Protein 1OGL (pdb70)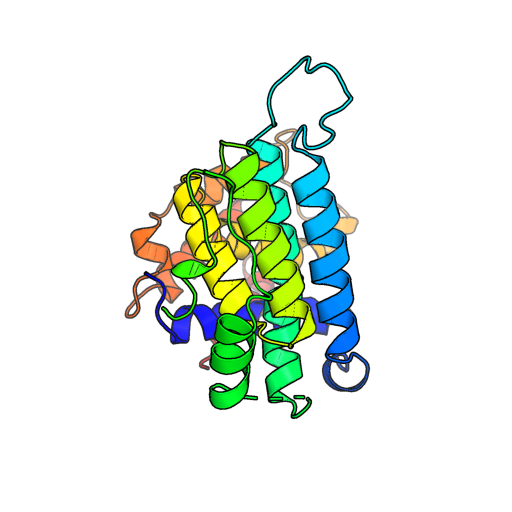

Nearest PDB structures (foldseek):
  1ogl-assembly1_A-2  TM=1.004E+00  e=5.006E-35  Trypanosoma cruzi
  1ogk-assembly1_B  TM=8.363E-01  e=9.883E-28  Trypanosoma cruzi
  1ogk-assembly2_D  TM=8.294E-01  e=5.230E-26  Trypanosoma cruzi
  4dk2-assembly1_A-2  TM=8.546E-01  e=1.186E-18  Trypanosoma brucei
  4dkb-assembly1_A-2  TM=7.927E-01  e=7.173E-18  Trypanosoma brucei

B-factor: mean 31.42, std 10.96, range [9.68, 72.11]

InterPro domains:
  IPR014871 dUTPase/dCTP pyrophosphatase [PF08761] (15-209)

Solvent-accessible surface area: 13461 Å² total; per-residue (Å²): 237,20,22,72,123,0,18,40,5,0,6,37,0,5,26,12,25,25,56,107,147,44,97,86,7,99,130,98,90,98,8,90,49,25,10,109,21,0,44,116,47,0,49,110,0,22,75,38,6,46,94,66,212,142,125,150,86,204,56,168,20,78,37,102,61,0,72,61,23,0,3,45,0,0,32,56,0,0,1,0,16,23,4,74,155,50,176,81,140,83,113,47,5,122,41,38,48,133,108,48,124,23,32,164,30,117,159,141,69,2,101,98,4,7,32,70,59,0,88,90,49,43,6,0,36,3,0,1,125,1,1,39,64,0,0,63,51,64,28,2,49,1,0,0,84,0,0,16,44,0,2,124,47,9,141,34,23,4,4,0,30,3,0,0,50,6,0,5,35,23,0,94,53,56,163,5,75,192,111,45,99,33,99,55,110,108,169,71,38,98,35,47,92,5,6,113,95,8,8,121,50,16,47,83,126,60,0,35,67,87,66,79,14,48,158,8,0,47,107,0,1,44,26,0,0,79,13,4,26,4,65,124,159,80,19,122,155,7,15,70,81,4,95,42,102,100

Foldseek 3Di:
DFDPQLLVLLLLLLLVVVCLVPVCCLVVPALVNLLVQLLVLLVVLLVLAPPPPPDDDDDGRDVVVNLVSLLVNLSSLSVLVVSVVVPPAVVVLVVCVVVPPQDAAPPVSLPVQQFDDCSDNSRVVSNSVSLSVCSVVSVSVSNNVNSVVNCVSVVHLSLLLSLLVSLLVLVVSDPCVVVVVFAFPDPPDDDVVQLVVLSVVDDSCCCRPPPHNLVVSVSSNVSSCVRRRPDDVSCVVVNVSSVDGD

Structure (mmCIF, N/CA/C/O backbone):
data_1OGL
#
_entry.id   1OGL
#
_cell.length_a   136.434
_cell.length_b   136.434
_cell.length_c   68.705
_cell.angle_alpha   90.00
_cell.angle_beta   90.00
_cell.angle_gamma   120.00
#
_symmetry.space_group_name_H-M   'P 63 2 2'
#
loop_
_entity.id
_entity.type
_entity.pdbx_description
1 polymer 'DEOXYURIDINE TRIPHOSPHATASE'
2 water water
#
loop_
_atom_site.group_PDB
_atom_site.id
_atom_site.type_symbol
_atom_site.label_atom_id
_atom_site.label_alt_id
_atom_site.label_comp_id
_atom_site.label_asym_id
_atom_site.label_entity_id
_atom_site.label_seq_id
_atom_site.pdbx_PDB_ins_code
_atom_site.Cartn_x
_atom_site.Cartn_y
_atom_site.Cartn_z
_atom_site.occupancy
_atom_site.B_iso_or_equiv
_atom_site.auth_seq_id
_atom_site.auth_comp_id
_atom_site.auth_asym_id
_atom_site.auth_atom_id
_atom_site.pdbx_PDB_model_num
ATOM 1 N N . ARG A 1 9 ? 40.001 16.761 -10.587 1.00 44.90 9 ARG A N 1
ATOM 2 C CA . ARG A 1 9 ? 40.717 16.831 -9.279 1.00 44.88 9 ARG A CA 1
ATOM 3 C C . ARG A 1 9 ? 41.487 15.505 -9.064 1.00 43.31 9 ARG A C 1
ATOM 4 O O . ARG A 1 9 ? 41.757 14.794 -10.054 1.00 43.64 9 ARG A O 1
ATOM 12 N N . VAL A 1 10 ? 41.830 15.189 -7.803 1.00 40.97 10 VAL A N 1
ATOM 13 C CA . VAL A 1 10 ? 42.784 14.138 -7.451 1.00 38.53 10 VAL A CA 1
ATOM 14 C C . VAL A 1 10 ? 42.130 12.757 -7.261 1.00 36.74 10 VAL A C 1
ATOM 15 O O . VAL A 1 10 ? 41.263 12.561 -6.382 1.00 35.91 10 VAL A O 1
ATOM 19 N N . PRO A 1 11 ? 42.543 11.800 -8.102 1.00 33.94 11 PRO A N 1
ATOM 20 C CA . PRO A 1 11 ? 42.065 10.423 -8.003 1.00 32.07 11 PRO A CA 1
ATOM 21 C C . PRO A 1 11 ? 42.555 9.709 -6.748 1.00 30.91 11 PRO A C 1
ATOM 22 O O . PRO A 1 11 ? 43.648 9.982 -6.227 1.00 29.39 11 PRO A O 1
ATOM 26 N N . ALA A 1 12 ? 41.742 8.759 -6.295 1.00 29.41 12 ALA A N 1
ATOM 27 C CA . ALA A 1 12 ? 41.993 8.039 -5.055 1.00 28.74 12 ALA A CA 1
ATOM 28 C C . ALA A 1 12 ? 43.391 7.421 -5.000 1.00 27.86 12 ALA A C 1
ATOM 29 O O . ALA A 1 12 ? 44.029 7.402 -3.972 1.00 27.04 12 ALA A O 1
ATOM 31 N N . ARG A 1 13 ? 43.869 6.895 -6.107 1.00 27.90 13 ARG A N 1
ATOM 32 C CA . ARG A 1 13 ? 45.139 6.214 -6.063 1.00 28.24 13 ARG A CA 1
ATOM 33 C C . ARG A 1 13 ? 46.309 7.195 -6.025 1.00 27.90 13 ARG A C 1
ATOM 34 O O . ARG A 1 13 ? 47.375 6.828 -5.594 1.00 27.37 13 ARG A O 1
ATOM 42 N N . VAL A 1 14 ? 46.114 8.445 -6.460 1.00 27.43 14 VAL A N 1
ATOM 43 C CA . VAL A 1 14 ? 47.155 9.466 -6.294 1.00 26.33 14 VAL A CA 1
ATOM 44 C C . VAL A 1 14 ? 47.288 9.774 -4.806 1.00 25.33 14 VAL A C 1
ATOM 45 O O . VAL A 1 14 ? 48.385 9.823 -4.258 1.00 23.80 14 VAL A O 1
ATOM 49 N N . LEU A 1 15 ? 46.140 9.879 -4.159 1.00 24.92 15 LEU A N 1
ATOM 50 C CA . LEU A 1 15 ? 46.054 10.109 -2.735 1.00 25.07 15 LEU A CA 1
ATOM 51 C C . LEU A 1 15 ? 46.766 8.972 -1.989 1.00 24.62 15 LEU A C 1
ATOM 52 O O . LEU A 1 15 ? 47.626 9.222 -1.167 1.00 24.88 15 LEU A O 1
ATOM 57 N N . ASN A 1 16 ? 46.421 7.731 -2.303 1.00 24.80 16 ASN A N 1
ATOM 58 C CA . ASN A 1 16 ? 47.064 6.557 -1.703 1.00 24.27 16 ASN A CA 1
ATOM 59 C C . ASN A 1 16 ? 48.575 6.543 -1.891 1.00 23.16 16 ASN A C 1
ATOM 60 O O . ASN A 1 16 ? 49.302 6.382 -0.911 1.00 22.40 16 ASN A O 1
ATOM 65 N N . SER A 1 17 ? 49.060 6.842 -3.094 1.00 22.68 17 SER A N 1
ATOM 66 C CA . SER A 1 17 ? 50.519 6.949 -3.333 1.00 22.86 17 SER A CA 1
ATOM 67 C C . SER A 1 17 ? 51.199 8.038 -2.490 1.00 24.02 17 SER A C 1
ATOM 68 O O . SER A 1 17 ? 52.262 7.836 -1.870 1.00 24.56 17 SER A O 1
ATOM 71 N N . LEU A 1 18 ? 50.590 9.221 -2.467 1.00 24.47 18 LEU A N 1
ATOM 72 C CA . LEU A 1 18 ? 50.998 10.264 -1.536 1.00 24.53 18 LEU A CA 1
ATOM 73 C C . LEU A 1 18 ? 51.077 9.756 -0.102 1.00 23.60 18 LEU A C 1
ATOM 74 O O . LEU A 1 18 ? 52.058 9.961 0.559 1.00 24.28 18 LEU A O 1
ATOM 79 N N . ALA A 1 19 ? 50.057 9.098 0.400 1.00 22.73 19 ALA A N 1
ATOM 80 C CA . ALA A 1 19 ? 50.165 8.573 1.767 1.00 22.89 19 ALA A CA 1
ATOM 81 C C . ALA A 1 19 ? 51.305 7.559 1.919 1.00 23.26 19 ALA A C 1
ATOM 82 O O . ALA A 1 19 ? 51.965 7.490 2.984 1.00 23.59 19 ALA A O 1
ATOM 84 N N . HIS A 1 20 ? 51.522 6.758 0.867 1.00 23.12 20 HIS A N 1
ATOM 85 C CA . HIS A 1 20 ? 52.576 5.746 0.870 1.00 22.92 20 HIS A CA 1
ATOM 86 C C . HIS A 1 20 ? 53.956 6.411 0.919 1.00 22.72 20 HIS A C 1
ATOM 87 O O . HIS A 1 20 ? 54.832 5.983 1.667 1.00 21.54 20 HIS A O 1
ATOM 94 N N . LEU A 1 21 ? 54.140 7.480 0.156 1.00 22.80 21 LEU A N 1
ATOM 95 C CA . LEU A 1 21 ? 55.367 8.275 0.304 1.00 23.86 21 LEU A CA 1
ATOM 96 C C . LEU A 1 21 ? 55.600 8.756 1.723 1.00 24.00 21 LEU A C 1
ATOM 97 O O . LEU A 1 21 ? 56.722 8.644 2.227 1.00 24.15 21 LEU A O 1
ATOM 102 N N . GLN A 1 22 ? 54.536 9.243 2.371 1.00 23.46 22 GLN A N 1
ATOM 103 C CA . GLN A 1 22 ? 54.620 9.727 3.761 1.00 23.13 22 GLN A CA 1
ATOM 104 C C . GLN A 1 22 ? 54.999 8.617 4.717 1.00 22.71 22 GLN A C 1
ATOM 105 O O . GLN A 1 22 ? 55.762 8.840 5.673 1.00 21.02 22 GLN A O 1
ATOM 111 N N . ASP A 1 23 ? 54.454 7.431 4.452 1.00 22.40 23 ASP A N 1
ATOM 112 C CA . ASP A 1 23 ? 54.775 6.237 5.225 1.00 22.44 23 ASP A CA 1
ATOM 113 C C . ASP A 1 23 ? 56.291 6.021 5.233 1.00 23.12 23 ASP A C 1
ATOM 114 O O . ASP A 1 23 ? 56.876 5.752 6.298 1.00 23.53 23 ASP A O 1
ATOM 119 N N . GLY A 1 24 ? 56.907 6.173 4.057 1.00 22.57 24 GLY A N 1
ATOM 120 C CA . GLY A 1 24 ? 58.335 5.993 3.894 1.00 22.68 24 GLY A CA 1
ATOM 121 C C . GLY A 1 24 ? 59.124 7.054 4.641 1.00 23.15 24 GLY A C 1
ATOM 122 O O . GLY A 1 24 ? 60.123 6.731 5.252 1.00 22.59 24 GLY A O 1
ATOM 123 N N . LEU A 1 25 ? 58.691 8.316 4.564 1.00 23.92 25 LEU A N 1
ATOM 124 C CA . LEU A 1 25 ? 59.286 9.392 5.360 1.00 25.19 25 LEU A CA 1
ATOM 125 C C . LEU A 1 25 ? 59.215 9.056 6.838 1.00 25.43 25 LEU A C 1
ATOM 126 O O . LEU A 1 25 ? 60.210 9.060 7.501 1.00 27.21 25 LEU A O 1
ATOM 131 N N . ASN A 1 26 ? 58.051 8.670 7.332 1.00 25.80 26 ASN A N 1
ATOM 132 C CA . ASN A 1 26 ? 57.914 8.337 8.746 1.00 25.20 26 ASN A CA 1
ATOM 133 C C . ASN A 1 26 ? 58.776 7.135 9.116 1.00 25.00 26 ASN A C 1
ATOM 134 O O . ASN A 1 26 ? 59.357 7.108 10.164 1.00 25.12 26 ASN A O 1
ATOM 139 N N . ILE A 1 27 ? 58.865 6.151 8.237 1.00 26.20 27 ILE A N 1
ATOM 140 C CA . ILE A 1 27 ? 59.591 4.913 8.519 1.00 27.01 27 ILE A CA 1
ATOM 141 C C . ILE A 1 27 ? 61.090 5.102 8.699 1.00 27.99 27 ILE A C 1
ATOM 142 O O . ILE A 1 27 ? 61.685 4.435 9.534 1.00 28.60 27 ILE A O 1
ATOM 147 N N . PHE A 1 28 ? 61.659 6.021 7.944 1.00 28.90 28 PHE A N 1
ATOM 148 C CA . PHE A 1 28 ? 63.090 6.325 8.088 1.00 29.66 28 PHE A CA 1
ATOM 149 C C . PHE A 1 28 ? 63.367 6.813 9.521 1.00 30.29 28 PHE A C 1
ATOM 150 O O . PHE A 1 28 ? 64.371 6.431 10.109 1.00 31.18 28 PHE A O 1
ATOM 158 N N . MET A 1 29 ? 62.471 7.637 10.090 1.00 31.72 29 MET A N 1
ATOM 159 C CA . MET A 1 29 ? 62.728 8.103 11.444 1.00 32.90 29 MET A CA 1
ATOM 160 C C . MET A 1 29 ? 62.414 7.042 12.505 1.00 32.37 29 MET A C 1
ATOM 161 O O . MET A 1 29 ? 63.160 6.879 13.480 1.00 32.50 29 MET A O 1
ATOM 166 N N . ASP A 1 30 ? 61.326 6.332 12.276 1.00 31.26 30 ASP A N 1
ATOM 167 C CA . ASP A 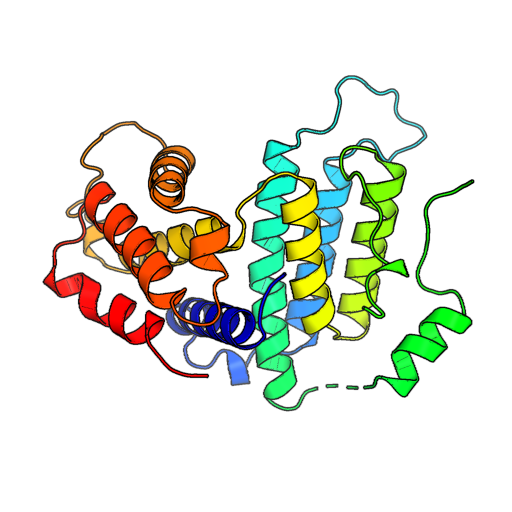1 30 ? 60.805 5.360 13.182 1.00 30.46 30 ASP A CA 1
ATOM 168 C C . ASP A 1 30 ? 60.146 4.314 12.299 1.00 29.33 30 ASP A C 1
ATOM 169 O O . ASP A 1 30 ? 59.094 4.562 11.701 1.00 29.23 30 ASP A O 1
ATOM 174 N N . PRO A 1 31 ? 60.772 3.128 12.204 1.00 27.81 31 PRO A N 1
ATOM 175 C CA . PRO A 1 31 ? 60.157 2.081 11.393 1.00 26.66 31 PRO A CA 1
ATOM 176 C C . PRO A 1 31 ? 58.872 1.536 12.041 1.00 25.42 31 PRO A C 1
ATOM 177 O O . PRO A 1 31 ? 58.003 1.059 11.337 1.00 23.45 31 PRO A O 1
ATOM 181 N N . ASP A 1 32 ? 58.754 1.660 13.360 1.00 24.90 32 ASP A N 1
ATOM 182 C CA . ASP A 1 32 ? 57.576 1.201 14.105 1.00 24.85 32 ASP A CA 1
ATOM 183 C C . ASP A 1 32 ? 56.592 2.324 14.424 1.00 23.70 32 ASP A C 1
ATOM 184 O O . ASP A 1 32 ? 55.797 2.210 15.368 1.00 22.87 32 ASP A O 1
ATOM 189 N N . TRP A 1 33 ? 56.648 3.416 13.634 1.00 23.25 33 TRP A N 1
ATOM 190 C CA . TRP A 1 33 ? 55.794 4.567 13.935 1.00 23.94 33 TRP A CA 1
ATOM 191 C C . TRP A 1 33 ? 54.298 4.293 14.010 1.00 24.13 33 TRP A C 1
ATOM 192 O O . TRP A 1 33 ? 53.570 4.953 14.768 1.00 23.10 33 TRP A O 1
ATOM 203 N N . ARG A 1 34 ? 53.815 3.339 13.215 1.00 24.77 34 ARG A N 1
ATOM 204 C CA . ARG A 1 34 ? 52.394 3.041 13.171 1.00 26.37 34 ARG A CA 1
ATOM 205 C C . ARG A 1 34 ? 51.933 2.400 14.489 1.00 27.32 34 ARG A C 1
ATOM 206 O O . ARG A 1 34 ? 50.749 2.450 14.835 1.00 28.14 34 ARG A O 1
ATOM 214 N N . GLN A 1 35 ? 52.864 1.830 15.229 1.00 28.00 35 GLN A N 1
ATOM 215 C CA . GLN A 1 35 ? 52.536 1.186 16.514 1.00 29.15 35 GLN A CA 1
ATOM 216 C C . GLN A 1 35 ? 52.703 2.154 17.686 1.00 29.08 35 GLN A C 1
ATOM 217 O O . GLN A 1 35 ? 52.104 1.943 18.732 1.00 30.69 35 GLN A O 1
ATOM 223 N N . ILE A 1 36 ? 53.491 3.211 17.521 1.00 28.14 36 ILE A N 1
ATOM 224 C CA . ILE A 1 36 ? 53.846 4.086 18.646 1.00 27.30 36 ILE A CA 1
ATOM 225 C C . ILE A 1 36 ? 52.988 5.363 18.656 1.00 26.31 36 ILE A C 1
ATOM 226 O O . ILE A 1 36 ? 52.578 5.862 19.694 1.00 24.70 36 ILE A O 1
ATOM 231 N N . ARG A 1 37 ? 52.731 5.835 17.459 1.00 25.11 37 ARG A N 1
ATOM 232 C CA . ARG A 1 37 ? 52.085 7.084 17.214 1.00 25.51 37 ARG A CA 1
ATOM 233 C C . ARG A 1 37 ? 50.591 6.813 17.276 1.00 25.53 37 ARG A C 1
ATOM 234 O O . ARG A 1 37 ? 50.155 5.694 17.175 1.00 25.95 37 ARG A O 1
ATOM 242 N N . HIS A 1 38 ? 49.793 7.842 17.455 1.00 26.32 38 HIS A N 1
ATOM 243 C CA . HIS A 1 38 ? 48.358 7.683 17.560 1.00 26.27 38 HIS A CA 1
ATOM 244 C C . HIS A 1 38 ? 47.692 8.818 16.813 1.00 25.89 38 HIS A C 1
ATOM 245 O O . HIS A 1 38 ? 48.286 9.811 16.431 1.00 26.47 38 HIS A O 1
ATOM 252 N N . VAL A 1 39 ? 46.416 8.630 16.608 1.00 25.74 39 VAL A N 1
ATOM 253 C CA . VAL A 1 39 ? 45.569 9.468 15.794 1.00 24.79 39 VAL A CA 1
ATOM 254 C C . VAL A 1 39 ? 45.486 10.879 16.418 1.00 24.12 39 VAL A C 1
ATOM 255 O O . VAL A 1 39 ? 45.422 11.874 15.718 1.00 24.07 39 VAL A O 1
ATOM 259 N N . ASP A 1 40 ? 45.600 10.952 17.737 1.00 23.22 40 ASP A N 1
ATOM 260 C CA . ASP A 1 40 ? 45.606 12.222 18.476 1.00 22.41 40 ASP A CA 1
ATOM 261 C C . ASP A 1 40 ? 46.872 13.064 18.257 1.00 21.50 40 ASP A C 1
ATOM 262 O O . ASP A 1 40 ? 46.807 14.289 18.361 1.00 20.66 40 ASP A O 1
ATOM 267 N N . ASP A 1 41 ? 48.014 12.390 18.055 1.00 20.51 41 ASP A N 1
ATOM 268 C CA . ASP A 1 41 ? 49.260 13.045 17.656 1.00 20.00 41 ASP A CA 1
ATOM 269 C C . ASP A 1 41 ? 49.060 13.831 16.353 1.00 19.59 41 ASP A C 1
ATOM 270 O O . ASP A 1 41 ? 49.405 15.001 16.286 1.00 19.71 41 ASP A O 1
ATOM 275 N N . TRP A 1 42 ? 48.544 13.186 15.316 1.00 19.20 42 TRP A N 1
ATOM 276 C CA . TRP A 1 42 ? 48.368 13.886 14.027 1.00 19.37 42 TRP A CA 1
ATOM 277 C C . TRP A 1 42 ? 47.347 15.002 14.126 1.00 19.01 42 TRP A C 1
ATOM 278 O O . TRP A 1 42 ? 47.490 16.058 13.510 1.00 19.94 42 TRP A O 1
ATOM 289 N N . ALA A 1 43 ? 46.301 14.771 14.902 1.00 19.66 43 ALA A N 1
ATOM 290 C CA . ALA A 1 43 ? 45.239 15.762 15.058 1.00 19.85 43 ALA A CA 1
ATOM 291 C C . ALA A 1 43 ? 45.794 17.045 15.769 1.00 19.64 43 ALA A C 1
ATOM 292 O O . ALA A 1 43 ? 45.498 18.196 15.413 1.00 18.81 43 ALA A O 1
ATOM 294 N N . LEU A 1 44 ? 46.629 16.810 16.763 1.00 19.01 44 LEU A N 1
ATOM 295 C CA . LEU A 1 44 ? 47.288 17.879 17.442 1.00 19.22 44 LEU A CA 1
ATOM 296 C C . LEU A 1 44 ? 48.190 18.653 16.475 1.00 19.76 44 LEU A C 1
ATOM 297 O O . LEU A 1 44 ? 48.180 19.893 16.468 1.00 18.90 44 LEU A O 1
ATOM 302 N N . ALA A 1 45 ? 48.973 17.938 15.678 1.00 19.51 45 ALA A N 1
ATOM 303 C CA . ALA A 1 45 ? 49.957 18.596 14.831 1.00 20.28 45 ALA A CA 1
ATOM 304 C C . ALA A 1 45 ? 49.310 19.385 13.718 1.00 20.16 45 ALA A C 1
ATOM 305 O O . ALA A 1 45 ? 49.756 20.451 13.400 1.00 21.26 45 ALA A O 1
ATOM 307 N N . ILE A 1 46 ? 48.272 18.854 13.120 1.00 21.28 46 ILE A N 1
ATOM 308 C CA . ILE A 1 46 ? 47.477 19.611 12.138 1.00 21.75 46 ILE A CA 1
ATOM 309 C C . ILE A 1 46 ? 46.871 20.873 12.797 1.00 21.27 46 ILE A C 1
ATOM 310 O O . ILE A 1 46 ? 46.792 21.942 12.168 1.00 22.14 46 ILE A O 1
ATOM 315 N N . THR A 1 47 ? 46.484 20.760 14.057 1.00 20.27 47 THR A N 1
ATOM 316 C CA . THR A 1 47 ? 45.896 21.902 14.783 1.00 20.03 47 THR A CA 1
ATOM 317 C C . THR A 1 47 ? 46.944 22.979 14.957 1.00 19.99 47 THR A C 1
ATOM 318 O O . THR A 1 47 ? 46.711 24.140 14.659 1.00 20.61 47 THR A O 1
ATOM 322 N N . MET A 1 48 ? 48.119 22.580 15.411 1.00 20.44 48 MET A N 1
ATOM 323 C CA . MET A 1 48 ? 49.174 23.532 15.716 1.00 20.23 48 MET A CA 1
ATOM 324 C C . MET A 1 48 ? 49.695 24.181 14.420 1.00 20.48 48 MET A C 1
ATOM 325 O O . MET A 1 48 ? 49.888 25.336 14.385 1.00 19.41 48 MET A O 1
ATOM 330 N N . GLU A 1 49 ? 49.839 23.426 13.337 1.00 22.52 49 GLU A N 1
ATOM 331 C CA . GLU A 1 49 ? 50.269 23.968 12.051 1.00 22.91 49 GLU A CA 1
ATOM 332 C C . GLU A 1 49 ? 49.187 24.820 11.401 1.00 22.17 49 GLU A C 1
ATOM 333 O O . GLU A 1 49 ? 49.497 25.829 10.793 1.00 22.92 49 GLU A O 1
ATOM 339 N N . SER A 1 50 ? 47.936 24.412 11.525 1.00 21.15 50 SER A N 1
ATOM 340 C CA . SER A 1 50 ? 46.850 25.250 11.067 1.00 21.23 50 SER A CA 1
ATOM 341 C C . SER A 1 50 ? 46.852 26.581 11.828 1.00 21.45 50 SER A C 1
ATOM 342 O O . SER A 1 50 ? 46.702 27.614 11.233 1.00 21.20 50 SER A O 1
ATOM 345 N N . ALA A 1 51 ? 47.074 26.555 13.130 1.00 22.13 51 ALA A N 1
ATOM 346 C CA . ALA A 1 51 ? 47.145 27.782 13.885 1.00 23.69 51 ALA A CA 1
ATOM 347 C C . ALA A 1 51 ? 48.270 28.672 13.345 1.00 25.12 51 ALA A C 1
ATOM 348 O O . ALA A 1 51 ? 48.076 29.883 13.180 1.00 23.87 51 ALA A O 1
ATOM 350 N N . GLU A 1 52 ? 49.427 28.083 13.039 1.00 25.97 52 GLU A N 1
ATOM 351 C CA . GLU A 1 52 ? 50.542 28.907 12.510 1.00 27.77 52 GLU A CA 1
ATOM 352 C C . GLU A 1 52 ? 50.210 29.473 11.097 1.00 26.23 52 GLU A C 1
ATOM 353 O O . GLU A 1 52 ? 50.569 30.594 10.780 1.00 25.58 52 GLU A O 1
ATOM 359 N N . LEU A 1 53 ? 49.499 28.706 10.271 1.00 24.78 53 LEU A N 1
ATOM 360 C CA . LEU A 1 53 ? 49.028 29.260 8.995 1.00 24.80 53 LEU A CA 1
ATOM 361 C C . LEU A 1 53 ? 48.157 30.510 9.227 1.00 23.12 53 LEU A C 1
ATOM 362 O O . LEU A 1 53 ? 48.478 31.603 8.734 1.00 22.25 53 LEU A O 1
ATOM 367 N N . ILE A 1 54 ? 47.095 30.347 10.024 1.00 21.74 54 ILE A N 1
ATOM 368 C CA . ILE A 1 54 ? 46.167 31.456 10.291 1.00 21.20 54 ILE A CA 1
ATOM 369 C C . ILE A 1 54 ? 46.941 32.664 10.787 1.00 20.46 54 ILE A C 1
ATOM 370 O O . ILE A 1 54 ? 46.602 33.795 10.449 1.00 20.05 54 ILE A O 1
ATOM 375 N N . ASP A 1 55 ? 48.001 32.409 11.550 1.00 19.65 55 ASP A N 1
ATOM 376 C CA . ASP A 1 55 ? 48.785 33.468 12.118 1.00 20.16 55 ASP A CA 1
ATOM 377 C C . ASP A 1 55 ? 49.599 34.245 11.097 1.00 19.45 55 ASP A C 1
ATOM 378 O O . ASP A 1 55 ? 50.004 35.324 11.385 1.00 19.52 55 ASP A O 1
ATOM 383 N N . SER A 1 56 ? 49.825 33.735 9.900 1.00 19.55 56 SER A N 1
ATOM 384 C CA . SER A 1 56 ? 50.444 34.565 8.859 1.00 19.83 56 SER A CA 1
ATOM 385 C C . SER A 1 56 ? 49.517 35.707 8.417 1.00 19.27 56 SER A C 1
ATOM 386 O O . SER A 1 56 ? 49.993 36.604 7.758 1.00 21.83 56 SER A O 1
ATOM 389 N N . TYR A 1 57 ? 48.211 35.614 8.692 1.00 17.64 57 TYR A N 1
ATOM 390 C CA . TYR A 1 57 ? 47.199 36.529 8.199 1.00 16.41 57 TYR A CA 1
ATOM 391 C C . TYR A 1 57 ? 46.931 37.518 9.306 1.00 16.11 57 TYR A C 1
ATOM 392 O O . TYR A 1 57 ? 47.059 37.193 10.468 1.00 16.38 57 TYR A O 1
ATOM 401 N N . PRO A 1 58 ? 46.539 38.721 8.958 1.00 15.75 58 PRO A N 1
ATOM 402 C CA . PRO A 1 58 ? 46.179 39.720 9.956 1.00 16.04 58 PRO A CA 1
ATOM 403 C C . PRO A 1 58 ? 44.761 39.498 10.542 1.00 16.73 58 PRO A C 1
ATOM 404 O O . PRO A 1 58 ? 43.907 40.314 10.355 1.00 17.56 58 PRO A O 1
ATOM 408 N N . TRP A 1 59 ? 44.566 38.429 11.299 1.00 17.68 59 TRP A N 1
ATOM 409 C CA . TRP A 1 59 ? 43.294 38.115 11.921 1.00 18.31 59 TRP A CA 1
ATOM 410 C C . TRP A 1 59 ? 42.894 38.943 13.149 1.00 19.13 59 TRP A C 1
ATOM 411 O O . TRP A 1 59 ? 41.683 39.050 13.465 1.00 19.75 59 TRP A O 1
ATOM 422 N N . LYS A 1 60 ? 43.886 39.499 13.851 1.00 17.97 60 LYS A N 1
ATOM 423 C CA . LYS A 1 60 ? 43.616 40.270 15.046 1.00 16.58 60 LYS A CA 1
ATOM 424 C C . LYS A 1 60 ? 42.912 41.525 14.658 1.00 15.96 60 LYS A C 1
ATOM 425 O O . LYS A 1 60 ? 43.540 42.450 14.193 1.00 16.41 60 LYS A O 1
ATOM 431 N N . TRP A 1 61 ? 41.606 41.559 14.884 1.00 16.06 61 TRP A N 1
ATOM 432 C CA . TRP A 1 61 ? 40.782 42.709 14.541 1.00 16.85 61 TRP A CA 1
ATOM 433 C C . TRP A 1 61 ? 41.236 43.995 15.230 1.00 18.03 61 TRP A C 1
ATOM 434 O O . TRP A 1 61 ? 40.938 45.069 14.764 1.00 17.85 61 TRP A O 1
ATOM 445 N N . TRP A 1 62 ? 41.952 43.890 16.335 1.00 20.14 62 TRP A N 1
ATOM 446 C CA . TRP A 1 62 ? 42.385 45.092 17.070 1.00 22.17 62 TRP A CA 1
ATOM 447 C C . TRP A 1 62 ? 43.777 45.624 16.680 1.00 24.58 62 TRP A C 1
ATOM 448 O O . TRP A 1 62 ? 44.169 46.661 17.130 1.00 24.54 62 TRP A O 1
ATOM 459 N N . LYS A 1 63 ? 44.525 44.907 15.859 1.00 28.61 63 LYS A N 1
ATOM 460 C CA . LYS A 1 63 ? 45.794 45.413 15.357 1.00 31.83 63 LYS A CA 1
ATOM 461 C C . LYS A 1 63 ? 45.633 46.109 13.999 1.00 34.11 63 LYS A C 1
ATOM 462 O O . LYS A 1 63 ? 44.920 45.624 13.118 1.00 35.10 63 LYS A O 1
ATOM 468 N N . ASN A 1 64 ? 46.255 47.277 13.864 1.00 36.91 64 ASN A N 1
ATOM 469 C CA . ASN A 1 64 ? 46.325 48.000 12.591 1.00 39.28 64 ASN A CA 1
ATOM 470 C C . ASN A 1 64 ? 47.201 47.238 11.638 1.00 41.13 64 ASN A C 1
ATOM 471 O O . ASN A 1 64 ? 48.122 46.516 12.061 1.00 41.68 64 ASN A O 1
ATOM 476 N N . VAL A 1 65 ? 46.918 47.353 10.349 1.00 43.15 65 VAL A N 1
ATOM 477 C CA . VAL A 1 65 ? 47.531 46.409 9.408 1.00 44.51 65 VAL A CA 1
ATOM 478 C C . VAL A 1 65 ? 48.463 47.069 8.434 1.00 44.64 65 VAL A C 1
ATOM 479 O O . VAL A 1 65 ? 48.084 47.964 7.663 1.00 45.43 65 VAL A O 1
ATOM 483 N N . LYS A 1 66 ? 49.699 46.595 8.503 1.00 44.26 66 LYS A N 1
ATOM 484 C CA . LYS A 1 66 ? 50.782 47.195 7.757 1.00 44.28 66 LYS A CA 1
ATOM 485 C C . LYS A 1 66 ? 50.775 46.598 6.336 1.00 42.86 66 LYS A C 1
ATOM 486 O O . LYS A 1 66 ? 50.468 47.281 5.340 1.00 42.80 66 LYS A O 1
ATOM 492 N N . ALA A 1 67 ? 51.083 45.306 6.297 1.00 40.95 67 ALA A N 1
ATOM 493 C CA . ALA A 1 67 ? 51.407 44.572 5.091 1.00 39.56 67 ALA A CA 1
ATOM 494 C C . ALA A 1 67 ? 50.418 43.427 4.975 1.00 38.19 67 ALA A C 1
ATOM 495 O O . ALA A 1 67 ? 49.886 42.944 5.984 1.00 38.15 67 ALA A O 1
ATOM 497 N N . GLN A 1 68 ? 50.166 42.994 3.747 1.00 36.24 68 GLN A N 1
ATOM 498 C CA . GLN A 1 68 ? 49.271 41.865 3.545 1.00 34.95 68 GLN A CA 1
ATOM 499 C C . GLN A 1 68 ? 49.976 40.536 3.756 1.00 32.69 68 GLN A C 1
ATOM 500 O O . GLN A 1 68 ? 51.188 40.443 3.784 1.00 31.99 68 GLN A O 1
ATOM 506 N N . THR A 1 69 ? 49.173 39.506 3.898 1.00 30.63 69 THR A N 1
ATOM 507 C CA . THR A 1 69 ? 49.675 38.170 4.054 1.00 29.32 69 THR A CA 1
ATOM 508 C C . THR A 1 69 ? 50.666 37.779 2.967 1.00 28.41 69 THR A C 1
ATOM 509 O O . THR A 1 69 ? 50.502 38.097 1.803 1.00 27.38 69 THR A O 1
ATOM 513 N N . ASP A 1 70 ? 51.686 37.057 3.378 1.00 27.95 70 ASP A N 1
ATOM 514 C CA . ASP A 1 70 ? 52.714 36.591 2.494 1.00 27.93 70 ASP A CA 1
ATOM 515 C C . ASP A 1 70 ? 52.256 35.226 1.987 1.00 27.40 70 ASP A C 1
ATOM 516 O O . ASP A 1 70 ? 52.362 34.214 2.700 1.00 27.66 70 ASP A O 1
ATOM 521 N N . MET A 1 71 ? 51.780 35.189 0.758 1.00 26.42 71 MET A N 1
ATOM 522 C CA . MET A 1 71 ? 51.192 33.968 0.207 1.00 27.08 71 MET A CA 1
ATOM 523 C C . MET A 1 71 ? 52.222 32.868 -0.082 1.00 26.77 71 MET A C 1
ATOM 524 O O . MET A 1 71 ? 51.860 31.707 -0.126 1.00 25.54 71 MET A O 1
ATOM 529 N N . HIS A 1 72 ? 53.494 33.226 -0.262 1.00 27.06 72 HIS A N 1
ATOM 530 C CA . HIS A 1 72 ? 54.534 32.216 -0.437 1.00 27.69 72 HIS A CA 1
ATOM 531 C C . HIS A 1 72 ? 54.568 31.353 0.830 1.00 26.79 72 HIS A C 1
ATOM 532 O O . HIS A 1 72 ? 54.675 30.127 0.779 1.00 26.08 72 HIS A O 1
ATOM 539 N N . ASN A 1 73 ? 54.433 32.018 1.964 1.00 26.41 73 ASN A N 1
ATOM 540 C CA . ASN A 1 73 ? 54.387 31.351 3.252 1.00 26.23 73 ASN A CA 1
ATOM 541 C C . ASN A 1 73 ? 53.164 30.490 3.476 1.00 25.21 73 ASN A C 1
ATOM 542 O O . ASN A 1 73 ? 53.268 29.386 3.974 1.00 25.36 73 ASN A O 1
ATOM 547 N N . VAL A 1 74 ? 51.994 31.021 3.176 1.00 24.46 74 VAL A N 1
ATOM 548 C CA . VAL A 1 74 ? 50.786 30.210 3.182 1.00 24.45 74 VAL A CA 1
ATOM 549 C C . VAL A 1 74 ? 51.011 28.920 2.341 1.00 24.24 74 VAL A C 1
ATOM 550 O O . VAL A 1 74 ? 50.692 27.838 2.786 1.00 23.40 74 VAL A O 1
ATOM 554 N N . ARG A 1 75 ? 51.562 29.023 1.135 1.00 25.47 75 ARG A N 1
ATOM 555 C CA . ARG A 1 75 ? 51.786 27.800 0.335 1.00 26.34 75 ARG A CA 1
ATOM 556 C C . ARG A 1 75 ? 52.635 26.766 1.048 1.00 26.61 75 ARG A C 1
ATOM 557 O O . ARG A 1 75 ? 52.260 25.607 1.072 1.00 26.00 75 ARG A O 1
ATOM 565 N N . ILE A 1 76 ? 53.760 27.153 1.655 1.00 27.58 76 ILE A N 1
ATOM 566 C CA . ILE A 1 76 ? 54.577 26.116 2.286 1.00 28.49 76 ILE A CA 1
ATOM 567 C C . ILE A 1 76 ? 53.934 25.573 3.569 1.00 27.50 76 ILE A C 1
ATOM 568 O O . ILE A 1 76 ? 54.050 24.385 3.873 1.00 25.97 76 ILE A O 1
ATOM 573 N N . GLU A 1 77 ? 53.229 26.435 4.286 1.00 26.98 77 GLU A N 1
ATOM 574 C CA . GLU A 1 77 ? 52.466 26.028 5.460 1.00 26.93 77 GLU A CA 1
ATOM 575 C C . GLU A 1 77 ? 51.327 25.014 5.108 1.00 26.54 77 GLU A C 1
ATOM 576 O O . GLU A 1 77 ? 50.990 24.120 5.889 1.00 24.62 77 GLU A O 1
ATOM 582 N N . ILE A 1 78 ? 50.774 25.098 3.908 1.00 26.08 78 ILE A N 1
ATOM 583 C CA . ILE A 1 78 ? 49.804 24.109 3.481 1.00 26.30 78 ILE A CA 1
ATOM 584 C C . ILE A 1 78 ? 50.538 22.765 3.313 1.00 27.42 78 ILE A C 1
ATOM 585 O O . ILE A 1 78 ? 50.082 21.724 3.762 1.00 26.80 78 ILE A O 1
ATOM 590 N N . ALA A 1 79 ? 51.695 22.819 2.661 1.00 28.10 79 ALA A N 1
ATOM 591 C CA . ALA A 1 79 ? 52.545 21.659 2.496 1.00 28.63 79 ALA A CA 1
ATOM 592 C C . ALA A 1 79 ? 52.954 21.050 3.821 1.00 28.74 79 ALA A C 1
ATOM 593 O O . ALA A 1 79 ? 52.951 19.839 3.943 1.00 29.82 79 ALA A O 1
ATOM 595 N N . ASP A 1 80 ? 53.296 21.874 4.807 1.00 28.92 80 ASP A N 1
ATOM 596 C CA . ASP A 1 80 ? 53.660 21.368 6.126 1.00 29.86 80 ASP A CA 1
ATOM 597 C C . ASP A 1 80 ? 52.548 20.602 6.789 1.00 29.25 80 ASP A C 1
ATOM 598 O O . ASP A 1 80 ? 52.810 19.584 7.432 1.00 29.92 80 ASP A O 1
ATOM 603 N N . ILE A 1 81 ? 51.312 21.064 6.611 1.00 27.69 81 ILE A N 1
ATOM 604 C CA . ILE A 1 81 ? 50.173 20.357 7.149 1.00 26.13 81 ILE A CA 1
ATOM 605 C C . ILE A 1 81 ? 49.925 19.048 6.412 1.00 25.97 81 ILE A C 1
ATOM 606 O O . ILE A 1 81 ? 49.504 18.060 7.050 1.00 25.40 81 ILE A O 1
ATOM 611 N N . LEU A 1 82 ? 50.137 19.025 5.091 1.00 24.75 82 LEU A N 1
ATOM 612 C CA . LEU A 1 82 ? 49.898 17.788 4.309 1.00 24.23 82 LEU A CA 1
ATOM 613 C C . LEU A 1 82 ? 50.648 16.525 4.877 1.00 23.47 82 LEU A C 1
ATOM 614 O O . LEU A 1 82 ? 50.074 15.474 5.024 1.00 23.13 82 LEU A O 1
ATOM 619 N N . HIS A 1 83 ? 51.900 16.662 5.262 1.00 23.66 83 HIS A N 1
ATOM 620 C CA . HIS A 1 83 ? 52.606 15.590 5.965 1.00 24.60 83 HIS A CA 1
ATOM 621 C C . HIS A 1 83 ? 51.874 14.964 7.144 1.00 23.86 83 HIS A C 1
ATOM 622 O O . HIS A 1 83 ? 51.836 13.740 7.291 1.00 24.16 83 HIS A O 1
ATOM 629 N N . PHE A 1 84 ? 51.341 15.809 8.015 1.00 23.65 84 PHE A N 1
ATOM 630 C CA . PHE A 1 84 ? 50.592 15.351 9.185 1.00 23.28 84 PHE A CA 1
ATOM 631 C C . PHE A 1 84 ? 49.231 14.771 8.786 1.00 23.07 84 PHE A C 1
ATOM 632 O O . PHE A 1 84 ? 48.728 13.811 9.373 1.00 23.69 84 PHE A O 1
ATOM 640 N N . SER A 1 85 ? 48.601 15.388 7.818 1.00 22.24 85 SER A N 1
ATOM 641 C CA . SER A 1 85 ? 47.339 14.884 7.292 1.00 22.57 85 SER A CA 1
ATOM 642 C C . SER A 1 85 ? 47.480 13.452 6.684 1.00 22.73 85 SER A C 1
ATOM 643 O O . SER A 1 85 ? 46.681 12.522 6.969 1.00 22.31 85 SER A O 1
ATOM 646 N N . LEU A 1 86 ? 48.479 13.280 5.832 1.00 22.11 86 LEU A N 1
ATOM 647 C CA . LEU A 1 86 ? 48.745 11.950 5.254 1.00 22.66 86 LEU A CA 1
ATOM 648 C C . LEU A 1 86 ? 49.043 10.940 6.347 1.00 22.94 86 LEU A C 1
ATOM 649 O O . LEU A 1 86 ? 48.533 9.815 6.332 1.00 23.40 86 LEU A O 1
ATOM 654 N N . SER A 1 87 ? 49.827 11.368 7.337 1.00 23.42 87 SER A N 1
ATOM 655 C CA . SER A 1 87 ? 50.209 10.488 8.428 1.00 23.18 87 SER A CA 1
ATOM 656 C C . SER A 1 87 ? 48.974 10.049 9.205 1.00 23.43 87 SER A C 1
ATOM 657 O O . SER A 1 87 ? 48.864 8.896 9.578 1.00 23.56 87 SER A O 1
ATOM 660 N N . GLY A 1 88 ? 48.050 10.963 9.460 1.00 23.62 88 GLY A N 1
ATOM 661 C CA . GLY A 1 88 ? 46.833 10.602 10.176 1.00 23.99 88 GLY A CA 1
ATOM 662 C C . GLY A 1 88 ? 45.916 9.669 9.393 1.00 24.71 88 GLY A C 1
ATOM 663 O O . GLY A 1 88 ? 45.252 8.802 9.977 1.00 24.40 88 GLY A O 1
ATOM 664 N N . GLU A 1 89 ? 45.856 9.857 8.074 1.00 25.44 89 GLU A N 1
ATOM 665 C CA . GLU A 1 89 ? 45.080 8.988 7.208 1.00 26.02 89 GLU A CA 1
ATOM 666 C C . GLU A 1 89 ? 45.571 7.551 7.356 1.00 26.59 89 GLU A C 1
ATOM 667 O O . GLU A 1 89 ? 44.792 6.656 7.524 1.00 25.20 89 GLU A O 1
ATOM 673 N N . ILE A 1 90 ? 46.886 7.357 7.320 1.00 27.88 90 ILE A N 1
ATOM 674 C CA . ILE A 1 90 ? 47.470 6.026 7.469 1.00 28.27 90 ILE A CA 1
ATOM 675 C C . ILE A 1 90 ? 47.185 5.481 8.865 1.00 29.24 90 ILE A C 1
ATOM 676 O O . ILE A 1 90 ? 46.783 4.334 9.022 1.00 29.75 90 ILE A O 1
ATOM 681 N N . GLN A 1 91 ? 47.348 6.320 9.870 1.00 30.36 91 GLN A N 1
ATOM 682 C CA . GLN A 1 91 ? 47.133 5.918 11.246 1.00 31.84 91 GLN A CA 1
ATOM 683 C C . GLN A 1 91 ? 45.681 5.488 11.471 1.00 33.90 91 GLN A C 1
ATOM 684 O O . GLN A 1 91 ? 45.395 4.565 12.251 1.00 34.19 91 GLN A O 1
ATOM 690 N N . LYS A 1 92 ? 44.771 6.173 10.788 1.00 36.47 92 LYS A N 1
ATOM 691 C CA . LYS A 1 92 ? 43.337 5.972 10.963 1.00 38.65 92 LYS A CA 1
ATOM 692 C C . LYS A 1 92 ? 42.901 4.606 10.382 1.00 41.45 92 LYS A C 1
ATOM 693 O O . LYS A 1 92 ? 41.941 4.015 10.861 1.00 41.27 92 LYS A O 1
ATOM 699 N N . ARG A 1 93 ? 43.628 4.130 9.366 1.00 45.06 93 ARG A N 1
ATOM 700 C CA . ARG A 1 93 ? 43.430 2.814 8.752 1.00 48.31 93 ARG A CA 1
ATOM 701 C C . ARG A 1 93 ? 44.104 1.661 9.525 1.00 50.44 93 ARG A C 1
ATOM 702 O O . ARG A 1 93 ? 43.698 0.497 9.405 1.00 50.41 93 ARG A O 1
ATOM 710 N N . THR A 1 94 ? 45.094 1.995 10.357 1.00 53.32 94 THR A N 1
ATOM 711 C CA . THR A 1 94 ? 45.581 1.070 11.400 1.00 55.06 94 THR A CA 1
ATOM 712 C C . THR A 1 94 ? 44.558 1.000 12.575 1.00 57.18 94 THR A C 1
ATOM 713 O O . THR A 1 94 ? 44.946 0.781 13.712 1.00 57.57 94 THR A O 1
ATOM 717 N N . 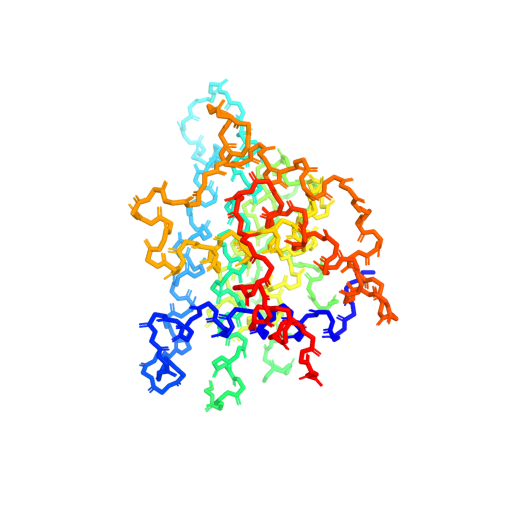GLN A 1 95 ? 43.272 1.246 12.290 1.00 59.63 95 GLN A N 1
ATOM 718 C CA . GLN A 1 95 ? 42.121 0.957 13.181 1.00 61.44 95 GLN A CA 1
ATOM 719 C C . GLN A 1 95 ? 42.024 1.787 14.483 1.00 62.76 95 GLN A C 1
ATOM 720 O O . GLN A 1 95 ? 41.841 1.238 15.577 1.00 62.73 95 GLN A O 1
ATOM 726 N N . ASP A 1 96 ? 42.105 3.114 14.332 1.00 64.35 96 ASP A N 1
ATOM 727 C CA . ASP A 1 96 ? 41.882 4.075 15.424 1.00 65.22 96 ASP A CA 1
ATOM 728 C C . ASP A 1 96 ? 40.506 4.761 15.191 1.00 65.41 96 ASP A C 1
ATOM 729 O O . ASP A 1 96 ? 40.284 5.959 15.466 1.00 65.76 96 ASP A O 1
ATOM 734 N N . ASP A 1 101 ? 30.475 7.915 11.635 1.00 70.79 101 ASP A N 1
ATOM 735 C CA . ASP A 1 101 ? 31.546 8.174 10.674 1.00 70.81 101 ASP A CA 1
ATOM 736 C C . ASP A 1 101 ? 31.113 9.255 9.660 1.00 70.48 101 ASP A C 1
ATOM 737 O O . ASP A 1 101 ? 31.558 10.404 9.749 1.00 70.69 101 ASP A O 1
ATOM 742 N N . ASP A 1 102 ? 30.252 8.882 8.705 1.00 70.03 102 ASP A N 1
ATOM 743 C CA . ASP A 1 102 ? 29.621 9.845 7.775 1.00 69.34 102 ASP A CA 1
ATOM 744 C C . ASP A 1 102 ? 28.222 10.266 8.263 1.00 68.33 102 ASP A C 1
ATOM 745 O O . ASP A 1 102 ? 27.712 11.317 7.866 1.00 67.99 102 ASP A O 1
ATOM 750 N N . VAL A 1 103 ? 27.619 9.457 9.137 1.00 67.18 103 VAL A N 1
ATOM 751 C CA . VAL A 1 103 ? 26.384 9.866 9.824 1.00 66.36 103 VAL A CA 1
ATOM 752 C C . VAL A 1 103 ? 26.701 10.879 10.953 1.00 65.30 103 VAL A C 1
ATOM 753 O O . VAL A 1 103 ? 25.788 11.525 11.493 1.00 65.21 103 VAL A O 1
ATOM 757 N N . ALA A 1 104 ? 27.988 11.018 11.286 1.00 63.72 104 ALA A N 1
ATOM 758 C CA . ALA A 1 104 ? 28.434 11.939 12.323 1.00 62.58 104 ALA A CA 1
ATOM 759 C C . ALA A 1 104 ? 28.674 13.338 11.771 1.00 61.50 104 ALA A C 1
ATOM 760 O O . ALA A 1 104 ? 28.152 14.300 12.321 1.00 61.65 104 ALA A O 1
ATOM 762 N N . LEU A 1 105 ? 29.463 13.437 10.695 1.00 60.01 105 LEU A N 1
ATOM 763 C CA . LEU A 1 105 ? 29.905 14.729 10.127 1.00 58.59 105 LEU A CA 1
ATOM 764 C C . LEU A 1 105 ? 28.767 15.608 9.589 1.00 57.77 105 LEU A C 1
ATOM 765 O O . LEU A 1 105 ? 28.854 16.846 9.627 1.00 57.19 105 LEU A O 1
ATOM 770 N N . LYS A 1 106 ? 27.732 14.965 9.052 1.00 56.74 106 LYS A N 1
ATOM 771 C CA . LYS A 1 106 ? 26.525 15.675 8.615 1.00 55.89 106 LYS A CA 1
ATOM 772 C C . LYS A 1 106 ? 25.764 16.232 9.820 1.00 54.87 106 LYS A C 1
ATOM 773 O O . LYS A 1 106 ? 25.208 17.322 9.748 1.00 54.68 106 LYS A O 1
ATOM 779 N N . SER A 1 107 ? 25.759 15.481 10.921 1.00 53.91 107 SER A N 1
ATOM 780 C CA . SER A 1 107 ? 25.074 15.891 12.157 1.00 53.06 107 SER A CA 1
ATOM 781 C C . SER A 1 107 ? 25.862 16.959 12.912 1.00 51.92 107 SER A C 1
ATOM 782 O O . SER A 1 107 ? 25.310 17.690 13.736 1.00 51.71 107 SER A O 1
ATOM 785 N N . LEU A 1 108 ? 27.153 17.031 12.625 1.00 50.55 108 LEU A N 1
ATOM 786 C CA . LEU A 1 108 ? 28.002 18.065 13.164 1.00 49.64 108 LEU A CA 1
ATOM 787 C C . LEU A 1 108 ? 27.749 19.340 12.378 1.00 48.37 108 LEU A C 1
ATOM 788 O O . LEU A 1 108 ? 27.736 20.440 12.924 1.00 47.77 108 LEU A O 1
ATOM 793 N N . LYS A 1 109 ? 27.546 19.169 11.079 1.00 47.20 109 LYS A N 1
ATOM 794 C CA . LYS A 1 109 ? 27.178 20.269 10.200 1.00 46.57 109 LYS A CA 1
ATOM 795 C C . LYS A 1 109 ? 25.823 20.873 10.582 1.00 45.57 109 LYS A C 1
ATOM 796 O O . LYS A 1 109 ? 25.704 22.083 10.710 1.00 45.40 109 LYS A O 1
ATOM 802 N N . GLU A 1 110 ? 24.810 20.039 10.792 1.00 44.46 110 GLU A N 1
ATOM 803 C CA . GLU A 1 110 ? 23.487 20.557 11.148 1.00 44.09 110 GLU A CA 1
ATOM 804 C C . GLU A 1 110 ? 23.387 21.093 12.602 1.00 43.02 110 GLU A C 1
ATOM 805 O O . GLU A 1 110 ? 22.463 21.829 12.926 1.00 42.56 110 GLU A O 1
ATOM 811 N N . MET A 1 111 ? 24.339 20.731 13.459 1.00 42.00 111 MET A N 1
ATOM 812 C CA . MET A 1 111 ? 24.462 21.340 14.782 1.00 41.48 111 MET A CA 1
ATOM 813 C C . MET A 1 111 ? 25.081 22.727 14.655 1.00 40.90 111 MET A C 1
ATOM 814 O O . MET A 1 111 ? 24.988 23.524 15.579 1.00 40.90 111 MET A O 1
ATOM 819 N N . GLY A 1 112 ? 25.747 22.980 13.525 1.00 40.36 112 GLY A N 1
ATOM 820 C CA . GLY A 1 112 ? 26.296 24.288 13.170 1.00 40.03 112 GLY A CA 1
ATOM 821 C C . GLY A 1 112 ? 27.757 24.513 13.591 1.00 39.56 112 GLY A C 1
ATOM 822 O O . GLY A 1 112 ? 28.188 25.654 13.781 1.00 39.17 112 GLY A O 1
ATOM 823 N N . PHE A 1 113 ? 28.528 23.437 13.731 1.00 38.69 113 PHE A N 1
ATOM 824 C CA . PHE A 1 113 ? 29.823 23.553 14.385 1.00 38.15 113 PHE A CA 1
ATOM 825 C C . PHE A 1 113 ? 30.990 23.413 13.444 1.00 36.00 113 PHE A C 1
ATOM 826 O O . PHE A 1 113 ? 32.122 23.173 13.850 1.00 37.04 113 PHE A O 1
ATOM 834 N N . PHE A 1 114 ? 30.704 23.636 12.179 1.00 33.96 114 PHE A N 1
ATOM 835 C CA . PHE A 1 114 ? 31.686 24.160 11.253 1.00 32.46 114 PHE A CA 1
ATOM 836 C C . PHE A 1 114 ? 31.288 25.598 11.008 1.00 32.65 114 PHE A C 1
ATOM 837 O O . PHE A 1 114 ? 30.090 25.950 11.043 1.00 33.32 114 PHE A O 1
ATOM 845 N N . CYS A 1 115 ? 32.273 26.442 10.753 1.00 31.90 115 CYS A N 1
ATOM 846 C CA . CYS A 1 115 ? 32.010 27.853 10.644 1.00 31.57 115 CYS A CA 1
ATOM 847 C C . CYS A 1 115 ? 32.033 28.306 9.186 1.00 31.21 115 CYS A C 1
ATOM 848 O O . CYS A 1 115 ? 32.396 27.541 8.279 1.00 31.01 115 CYS A O 1
ATOM 851 N N . ARG A 1 116 ? 31.630 29.557 8.987 1.00 30.43 116 ARG A N 1
ATOM 852 C CA . ARG A 1 116 ? 31.690 30.216 7.697 1.00 30.12 116 ARG A CA 1
ATOM 853 C C . ARG A 1 116 ? 32.109 31.668 7.867 1.00 29.46 116 ARG A C 1
ATOM 854 O O . ARG A 1 116 ? 31.991 32.232 8.947 1.00 28.64 116 ARG A O 1
ATOM 862 N N . PRO A 1 117 ? 32.565 32.296 6.796 1.00 29.69 117 PRO A N 1
ATOM 863 C CA . PRO A 1 117 ? 32.871 33.729 6.843 1.00 30.48 117 PRO A CA 1
ATOM 864 C C . PRO A 1 117 ? 31.601 34.547 7.095 1.00 31.27 117 PRO A C 1
ATOM 865 O O . PRO A 1 117 ? 30.525 34.090 6.686 1.00 31.38 117 PRO A O 1
ATOM 869 N N . PRO A 1 118 ? 31.694 35.696 7.770 1.00 32.34 118 PRO A N 1
ATOM 870 C CA . PRO A 1 118 ? 30.531 36.603 7.907 1.00 33.14 118 PRO A CA 1
ATOM 871 C C . PRO A 1 118 ? 29.892 37.053 6.586 1.00 33.75 118 PRO A C 1
ATOM 872 O O . PRO A 1 118 ? 30.521 36.996 5.535 1.00 33.50 118 PRO A O 1
ATOM 876 N N . ALA A 1 119 ? 28.633 37.484 6.682 1.00 35.36 119 ALA A N 1
ATOM 877 C CA . ALA A 1 119 ? 27.945 38.326 5.672 1.00 35.95 119 ALA A CA 1
ATOM 878 C C . ALA A 1 119 ? 28.880 39.039 4.686 1.00 36.75 119 ALA A C 1
ATOM 879 O O . ALA A 1 119 ? 28.829 38.790 3.475 1.00 37.59 119 ALA A O 1
ATOM 881 N N . ASP A 1 140 ? 33.371 16.437 -0.973 1.00 54.59 140 ASP A N 1
ATOM 882 C CA . ASP A 1 140 ? 32.208 17.012 -1.640 1.00 54.95 140 ASP A CA 1
ATOM 883 C C . ASP A 1 140 ? 31.216 17.556 -0.601 1.00 54.73 140 ASP A C 1
ATOM 884 O O . ASP A 1 140 ? 30.599 18.620 -0.766 1.00 54.42 140 ASP A O 1
ATOM 889 N N . GLU A 1 141 ? 31.042 16.759 0.450 1.00 54.39 141 GLU A N 1
ATOM 890 C CA . GLU A 1 141 ? 30.639 17.226 1.784 1.00 53.79 141 GLU A CA 1
ATOM 891 C C . GLU A 1 141 ? 31.605 18.332 2.288 1.00 52.46 141 GLU A C 1
ATOM 892 O O . GLU A 1 141 ? 31.268 19.134 3.161 1.00 52.62 141 GLU A O 1
ATOM 898 N N . LEU A 1 142 ? 32.811 18.318 1.721 1.00 50.30 142 LEU A N 1
ATOM 899 C CA . LEU A 1 142 ? 33.894 19.256 1.997 1.00 48.88 142 LEU A CA 1
ATOM 900 C C . LEU A 1 142 ? 33.665 20.653 1.489 1.00 47.87 142 LEU A C 1
ATOM 901 O O . LEU A 1 142 ? 34.126 21.598 2.085 1.00 47.75 142 LEU A O 1
ATOM 906 N N . LEU A 1 143 ? 33.025 20.795 0.339 1.00 46.90 143 LEU A N 1
ATOM 907 C CA . LEU A 1 143 ? 33.063 22.083 -0.346 1.00 45.93 143 LEU A CA 1
ATOM 908 C C . LEU A 1 143 ? 32.257 23.195 0.328 1.00 44.46 143 LEU A C 1
ATOM 909 O O . LEU A 1 143 ? 32.519 24.358 0.049 1.00 45.16 143 LEU A O 1
ATOM 914 N N . GLU A 1 144 ? 31.335 22.866 1.234 1.00 41.99 144 GLU A N 1
ATOM 915 C CA . GLU A 1 144 ? 30.755 23.894 2.108 1.00 40.35 144 GLU A CA 1
ATOM 916 C C . GLU A 1 144 ? 31.601 24.219 3.353 1.00 38.57 144 GLU A C 1
ATOM 917 O O . GLU A 1 144 ? 31.171 24.979 4.206 1.00 38.44 144 GLU A O 1
ATOM 923 N N . LEU A 1 145 ? 32.794 23.639 3.460 1.00 35.80 145 LEU A N 1
ATOM 924 C CA . LEU A 1 145 ? 33.703 23.916 4.554 1.00 34.37 145 LEU A CA 1
ATOM 925 C C . LEU A 1 145 ? 34.912 24.758 4.111 1.00 32.90 145 LEU A C 1
ATOM 926 O O . LEU A 1 145 ? 35.583 25.366 4.926 1.00 32.80 145 LEU A O 1
ATOM 931 N N . MET A 1 146 ? 35.163 24.784 2.814 1.00 31.54 146 MET A N 1
ATOM 932 C CA . MET A 1 146 ? 36.304 25.440 2.205 1.00 30.56 146 MET A CA 1
ATOM 933 C C . MET A 1 146 ? 35.837 26.753 1.586 1.00 29.39 146 MET A C 1
ATOM 934 O O . MET A 1 146 ? 34.837 26.777 0.889 1.00 28.53 146 MET A O 1
ATOM 939 N N . PHE A 1 147 ? 36.561 27.847 1.838 1.00 28.25 147 PHE A N 1
ATOM 940 C CA . PHE A 1 147 ? 36.144 29.170 1.357 1.00 27.22 147 PHE A CA 1
ATOM 941 C C . PHE A 1 147 ? 37.302 29.890 0.696 1.00 26.77 147 PHE A C 1
ATOM 942 O O . PHE A 1 147 ? 38.403 30.000 1.261 1.00 27.22 147 PHE A O 1
ATOM 950 N N . PHE A 1 148 ? 37.025 30.355 -0.517 1.00 25.92 148 PHE A N 1
ATOM 951 C CA . PHE A 1 148 ? 38.008 30.927 -1.409 1.00 25.53 148 PHE A CA 1
ATOM 952 C C . PHE A 1 148 ? 37.542 32.330 -1.826 1.00 25.42 148 PHE A C 1
ATOM 953 O O . PHE A 1 148 ? 36.339 32.616 -1.730 1.00 24.93 148 PHE A O 1
ATOM 961 N N . PRO A 1 149 ? 38.453 33.233 -2.234 1.00 25.30 149 PRO A N 1
ATOM 962 C CA . PRO A 1 149 ? 39.891 32.979 -2.371 1.00 25.17 149 PRO A CA 1
ATOM 963 C C . PRO A 1 149 ? 40.625 33.107 -1.025 1.00 25.80 149 PRO A C 1
ATOM 964 O O . PRO A 1 149 ? 40.159 33.811 -0.122 1.00 25.83 149 PRO A O 1
ATOM 968 N N . LEU A 1 150 ? 41.769 32.441 -0.923 1.00 26.27 150 LEU A N 1
ATOM 969 C CA . LEU A 1 150 ? 42.510 32.274 0.320 1.00 27.03 150 LEU A CA 1
ATOM 970 C C . LEU A 1 150 ? 43.374 33.491 0.561 1.00 26.90 150 LEU A C 1
ATOM 971 O O . LEU A 1 150 ? 44.002 33.687 1.583 1.00 26.47 150 LEU A O 1
ATOM 976 N N . THR A 1 151 ? 43.379 34.323 -0.437 1.00 27.66 151 THR A N 1
ATOM 977 C CA . THR A 1 151 ? 44.011 35.601 -0.379 1.00 28.09 151 THR A CA 1
ATOM 978 C C . THR A 1 151 ? 43.211 36.574 0.536 1.00 27.43 151 THR A C 1
ATOM 979 O O . THR A 1 151 ? 43.693 37.639 0.926 1.00 26.87 151 THR A O 1
ATOM 983 N N . GLU A 1 152 ? 41.978 36.214 0.887 1.00 27.13 152 GLU A N 1
ATOM 984 C CA . GLU A 1 152 ? 41.152 37.111 1.692 1.00 26.91 152 GLU A CA 1
ATOM 985 C C . GLU A 1 152 ? 40.963 36.502 3.067 1.00 25.68 152 GLU A C 1
ATOM 986 O O . GLU A 1 152 ? 40.666 35.330 3.180 1.00 26.79 152 GLU A O 1
ATOM 992 N N . VAL A 1 153 ? 41.213 37.297 4.101 1.00 23.52 153 VAL A N 1
ATOM 993 C CA . VAL A 1 153 ? 41.393 36.827 5.463 1.00 23.14 153 VAL A CA 1
ATOM 994 C C . VAL A 1 153 ? 40.234 36.002 6.050 1.00 21.88 153 VAL A C 1
ATOM 995 O O . VAL A 1 153 ? 40.446 34.932 6.620 1.00 22.09 153 VAL A O 1
ATOM 999 N N . ALA A 1 154 ? 39.028 36.526 5.959 1.00 20.14 154 ALA A N 1
ATOM 1000 C CA . ALA A 1 154 ? 37.860 35.869 6.498 1.00 19.99 154 ALA A CA 1
ATOM 1001 C C . ALA A 1 154 ? 37.707 34.459 5.870 1.00 19.70 154 ALA A C 1
ATOM 1002 O O . ALA A 1 154 ? 37.374 33.506 6.549 1.00 18.64 154 ALA A O 1
ATOM 1004 N N . SER A 1 155 ? 38.014 34.347 4.583 1.00 19.98 155 SER A N 1
ATOM 1005 C CA . SER A 1 155 ? 37.927 33.074 3.880 1.00 20.19 155 SER A CA 1
ATOM 1006 C C . SER A 1 155 ? 39.004 32.096 4.287 1.00 20.74 155 SER A C 1
ATOM 1007 O O . SER A 1 155 ? 38.708 30.930 4.471 1.00 21.61 155 SER A O 1
ATOM 1010 N N . ALA A 1 156 ? 40.239 32.551 4.469 1.00 20.62 156 ALA A N 1
ATOM 1011 C CA . ALA A 1 156 ? 41.278 31.689 5.020 1.00 19.93 156 ALA A CA 1
ATOM 1012 C C . ALA A 1 156 ? 41.023 31.290 6.469 1.00 20.51 156 ALA A C 1
ATOM 1013 O O . ALA A 1 156 ? 41.250 30.148 6.850 1.00 21.19 156 ALA A O 1
ATOM 1015 N N . VAL A 1 157 ? 40.588 32.230 7.295 1.00 20.91 157 VAL A N 1
ATOM 1016 C CA . VAL A 1 157 ? 40.289 31.925 8.686 1.00 21.49 157 VAL A CA 1
ATOM 1017 C C . VAL A 1 157 ? 39.193 30.839 8.725 1.00 21.52 157 VAL A C 1
ATOM 1018 O O . VAL A 1 157 ? 39.404 29.833 9.322 1.00 21.29 157 VAL A O 1
ATOM 1022 N N . ALA A 1 158 ? 38.057 31.002 8.045 1.00 21.05 158 ALA A N 1
ATOM 1023 C CA . ALA A 1 158 ? 37.004 29.969 8.110 1.00 20.53 158 ALA A CA 1
ATOM 1024 C C . ALA A 1 158 ? 37.521 28.586 7.618 1.00 20.50 158 ALA A C 1
ATOM 1025 O O . ALA A 1 158 ? 37.267 27.541 8.250 1.00 19.91 158 ALA A O 1
ATOM 1027 N N . THR A 1 159 ? 38.249 28.594 6.504 1.00 19.78 159 THR A N 1
ATOM 1028 C CA . THR A 1 159 ? 38.757 27.372 5.905 1.00 20.02 159 THR A CA 1
ATOM 1029 C C . THR A 1 159 ? 39.615 26.603 6.900 1.00 20.48 159 THR A C 1
ATOM 1030 O O . THR A 1 159 ? 39.397 25.429 7.128 1.00 21.59 159 THR A O 1
ATOM 1034 N N . PHE A 1 160 ? 40.596 27.269 7.471 1.00 21.22 160 PHE A N 1
ATOM 1035 C CA . PHE A 1 160 ? 41.515 26.621 8.380 1.00 22.66 160 PHE A CA 1
ATOM 1036 C C . PHE A 1 160 ? 40.969 26.369 9.740 1.00 22.78 160 PHE A C 1
ATOM 1037 O O . PHE A 1 160 ? 41.344 25.358 10.337 1.00 23.20 160 PHE A O 1
ATOM 1045 N N . ARG A 1 161 ? 40.031 27.179 10.215 1.00 22.75 161 ARG A N 1
ATOM 1046 C CA . ARG A 1 161 ? 39.276 26.750 11.404 1.00 23.57 161 ARG A CA 1
ATOM 1047 C C . ARG A 1 161 ? 38.588 25.418 11.105 1.00 22.45 161 ARG A C 1
ATOM 1048 O O . ARG A 1 161 ? 38.568 24.544 11.938 1.00 21.51 161 ARG A O 1
ATOM 1056 N N . ASN A 1 162 ? 38.031 25.273 9.899 1.00 21.43 162 ASN A N 1
ATOM 1057 C CA . ASN A 1 162 ? 37.360 24.023 9.529 1.00 20.65 162 ASN A CA 1
ATOM 1058 C C . ASN A 1 162 ? 38.320 22.823 9.421 1.00 20.75 162 ASN A C 1
ATOM 1059 O O . ASN A 1 162 ? 37.952 21.732 9.805 1.00 19.07 162 ASN A O 1
ATOM 1064 N N . ILE A 1 163 ? 39.565 23.054 9.004 1.00 20.70 163 ILE A N 1
ATOM 1065 C CA . ILE A 1 163 ? 40.556 21.996 8.990 1.00 21.00 163 ILE A CA 1
ATOM 1066 C C . ILE A 1 163 ? 40.808 21.525 10.425 1.00 21.82 163 ILE A C 1
ATOM 1067 O O . ILE A 1 163 ? 40.936 20.325 10.710 1.00 21.79 163 ILE A O 1
ATOM 1072 N N . ILE A 1 164 ? 40.868 22.475 11.347 1.00 22.42 164 ILE A N 1
ATOM 1073 C CA . ILE A 1 164 ? 41.072 22.155 12.757 1.00 22.56 164 ILE A CA 1
ATOM 1074 C C . ILE A 1 164 ? 39.934 21.302 13.265 1.00 23.29 164 ILE A C 1
ATOM 1075 O O . ILE A 1 164 ? 40.169 20.319 13.948 1.00 22.41 164 ILE A O 1
ATOM 1080 N N . GLN A 1 165 ? 38.705 21.676 12.905 1.00 24.70 165 GLN A N 1
ATOM 1081 C CA . GLN A 1 165 ? 37.520 20.893 13.249 1.00 25.76 165 GLN A CA 1
ATOM 1082 C C . GLN A 1 165 ? 37.551 19.490 12.645 1.00 24.08 165 GLN A C 1
ATOM 1083 O O . GLN A 1 165 ? 37.243 18.530 13.304 1.00 22.90 165 GLN A O 1
ATOM 1089 N N . LEU A 1 166 ? 37.886 19.413 11.373 1.00 24.09 166 LEU A N 1
ATOM 1090 C CA . LEU A 1 166 ? 38.094 18.155 10.675 1.00 24.27 166 LEU A CA 1
ATOM 1091 C C . LEU A 1 166 ? 39.127 17.270 11.406 1.00 24.18 166 LEU A C 1
ATOM 1092 O O . LEU A 1 166 ? 38.897 16.097 11.596 1.00 23.66 166 LEU A O 1
ATOM 1097 N N . ALA A 1 167 ? 40.222 17.867 11.882 1.00 24.78 167 ALA A N 1
ATOM 1098 C CA . ALA A 1 167 ? 41.305 17.124 12.545 1.00 25.09 167 ALA A CA 1
ATOM 1099 C C . ALA A 1 167 ? 40.765 16.470 13.810 1.00 25.25 167 ALA A C 1
ATOM 1100 O O . ALA A 1 167 ? 41.026 15.285 14.128 1.00 25.26 167 ALA A O 1
ATOM 1102 N N . SER A 1 168 ? 39.980 17.272 14.487 1.00 24.45 168 SER A N 1
ATOM 1103 C CA . SER A 1 168 ? 39.411 16.997 15.796 1.00 25.11 168 SER A CA 1
ATOM 1104 C C . SER A 1 168 ? 38.453 15.812 15.806 1.00 24.63 168 SER A C 1
ATOM 1105 O O . SER A 1 168 ? 38.192 15.219 16.875 1.00 23.52 168 SER A O 1
ATOM 1108 N N . ILE A 1 169 ? 37.906 15.518 14.619 1.00 24.45 169 ILE A N 1
ATOM 1109 C CA . ILE A 1 169 ? 37.088 14.335 14.408 1.00 24.99 169 ILE A CA 1
ATOM 1110 C C . ILE A 1 169 ? 37.784 13.317 13.506 1.00 24.78 169 ILE A C 1
ATOM 1111 O O . ILE A 1 169 ? 37.146 12.458 12.929 1.00 25.71 169 ILE A O 1
ATOM 1116 N N . TYR A 1 170 ? 39.098 13.414 13.403 1.00 24.77 170 TYR A N 1
ATOM 1117 C CA . TYR A 1 170 ? 39.920 12.429 12.699 1.00 24.75 170 TYR A CA 1
ATOM 1118 C C . TYR A 1 170 ? 39.552 12.274 11.198 1.00 24.31 170 TYR A C 1
ATOM 1119 O O . TYR A 1 170 ? 39.778 11.228 10.606 1.00 23.88 170 TYR A O 1
ATOM 1128 N N . ARG A 1 171 ? 38.983 13.306 10.580 1.00 22.62 171 ARG A N 1
ATOM 1129 C CA . ARG A 1 171 ? 38.756 13.227 9.168 1.00 21.75 171 ARG A CA 1
ATOM 1130 C C . ARG A 1 171 ? 39.964 13.675 8.355 1.00 21.84 171 ARG A C 1
ATOM 1131 O O . ARG A 1 171 ? 39.907 14.635 7.590 1.00 22.43 171 ARG A O 1
ATOM 1139 N N . PHE A 1 172 ? 41.069 12.970 8.537 1.00 21.07 172 PHE A N 1
ATOM 1140 C CA . PHE A 1 172 ? 42.308 13.258 7.845 1.00 20.90 172 PHE A CA 1
ATOM 1141 C C . PHE A 1 172 ? 42.182 13.211 6.315 1.00 21.81 172 PHE A C 1
ATOM 1142 O O . PHE A 1 172 ? 42.945 13.898 5.591 1.00 23.08 172 PHE A O 1
ATOM 1150 N N . ASP A 1 173 ? 41.238 12.416 5.817 1.00 21.50 173 ASP A N 1
ATOM 1151 C CA . ASP A 1 173 ? 41.026 12.276 4.377 1.00 22.06 173 ASP A CA 1
ATOM 1152 C C . ASP A 1 173 ? 40.450 13.556 3.789 1.00 22.38 173 ASP A C 1
ATOM 1153 O O . ASP A 1 173 ? 40.905 14.020 2.753 1.00 24.01 173 ASP A O 1
ATOM 1158 N N . LEU A 1 174 ? 39.498 14.171 4.477 1.00 22.83 174 LEU A N 1
ATOM 1159 C CA . LEU A 1 174 ? 38.951 15.454 4.046 1.00 21.94 174 LEU A CA 1
ATOM 1160 C C . LEU A 1 174 ? 39.950 16.569 4.199 1.00 22.33 174 LEU A C 1
ATOM 1161 O O . LEU A 1 174 ? 39.896 17.520 3.422 1.00 22.74 174 LEU A O 1
ATOM 1166 N N . ILE A 1 175 ? 40.847 16.492 5.191 1.00 21.90 175 ILE A N 1
ATOM 1167 C CA . ILE A 1 175 ? 41.863 17.541 5.364 1.00 21.85 175 ILE A CA 1
ATOM 1168 C C . ILE A 1 175 ? 42.815 17.531 4.164 1.00 22.86 175 ILE A C 1
ATOM 1169 O O . ILE A 1 175 ? 43.050 18.567 3.500 1.00 20.92 175 ILE A O 1
ATOM 1174 N N . THR A 1 176 ? 43.332 16.323 3.883 1.00 23.77 176 THR A N 1
ATOM 1175 C CA . THR A 1 176 ? 44.193 16.102 2.742 1.00 24.06 176 THR A CA 1
ATOM 1176 C C . THR A 1 176 ? 43.567 16.675 1.487 1.00 24.78 176 THR A C 1
ATOM 1177 O O . THR A 1 176 ? 44.176 17.475 0.811 1.00 25.14 176 THR A O 1
ATOM 1181 N N . LYS A 1 177 ? 42.329 16.293 1.210 1.00 25.20 177 LYS A N 1
ATOM 1182 C CA . LYS A 1 177 ? 41.616 16.847 0.068 1.00 25.53 177 LYS A CA 1
ATOM 1183 C C . LYS A 1 177 ? 41.445 18.372 0.098 1.00 24.95 177 LYS A C 1
ATOM 1184 O O . LYS A 1 177 ? 41.665 19.026 -0.915 1.00 25.58 177 LYS A O 1
ATOM 1190 N N . GLY A 1 178 ? 41.057 18.930 1.244 1.00 23.95 178 GLY A N 1
ATOM 1191 C CA . GLY A 1 178 ? 40.956 20.367 1.418 1.00 22.95 178 GLY A CA 1
ATOM 1192 C C . GLY A 1 178 ? 42.277 21.086 1.156 1.00 22.36 178 GLY A C 1
ATOM 1193 O O . GLY A 1 178 ? 42.285 22.099 0.508 1.00 21.33 178 GLY A O 1
ATOM 1194 N N . LEU A 1 179 ? 43.392 20.536 1.633 1.00 22.53 179 LEU A N 1
ATOM 1195 C CA . LEU A 1 179 ? 44.702 21.116 1.376 1.00 22.71 179 LEU A CA 1
ATOM 1196 C C . LEU A 1 179 ? 45.010 21.188 -0.104 1.00 23.37 179 LEU A C 1
ATOM 1197 O O . LEU A 1 179 ? 45.560 22.187 -0.563 1.00 23.06 179 LEU A O 1
ATOM 1202 N N . LEU A 1 180 ? 44.640 20.150 -0.850 1.00 24.73 180 LEU A N 1
ATOM 1203 C CA . LEU A 1 180 ? 44.852 20.138 -2.298 1.00 26.40 180 LEU A CA 1
ATOM 1204 C C . LEU A 1 180 ? 43.995 21.169 -3.038 1.00 26.67 180 LEU A C 1
ATOM 1205 O O . LEU A 1 180 ? 44.456 21.833 -3.971 1.00 26.70 180 LEU A O 1
ATOM 1210 N N . LEU A 1 181 ? 42.736 21.254 -2.627 1.00 27.25 181 LEU A N 1
ATOM 1211 C CA . LEU A 1 181 ? 41.803 22.278 -3.085 1.00 27.56 181 LEU A CA 1
ATOM 1212 C C . LEU A 1 181 ? 42.364 23.689 -2.777 1.00 27.08 181 LEU A C 1
ATOM 1213 O O . LEU A 1 181 ? 42.205 24.613 -3.569 1.00 26.48 181 LEU A O 1
ATOM 1218 N N . ALA A 1 182 ? 43.017 23.819 -1.629 1.00 26.13 182 ALA A N 1
ATOM 1219 C CA . ALA A 1 182 ? 43.595 25.082 -1.193 1.00 26.94 182 ALA A CA 1
ATOM 1220 C C . ALA A 1 182 ? 44.826 25.440 -1.999 1.00 27.26 182 ALA A C 1
ATOM 1221 O O . ALA A 1 182 ? 45.024 26.584 -2.357 1.00 27.12 182 ALA A O 1
ATOM 1223 N N . ALA A 1 183 ? 45.673 24.452 -2.265 1.00 27.98 183 ALA A N 1
ATOM 1224 C CA . ALA A 1 183 ? 46.836 24.648 -3.126 1.00 27.60 183 ALA A CA 1
ATOM 1225 C C . ALA A 1 183 ? 46.342 25.094 -4.492 1.00 27.45 183 ALA A C 1
ATOM 1226 O O . ALA A 1 183 ? 46.909 26.001 -5.105 1.00 27.04 183 ALA A O 1
ATOM 1228 N N . GLN A 1 184 ? 45.250 24.501 -4.952 1.00 27.23 184 GLN A N 1
ATOM 1229 C CA . GLN A 1 184 ? 44.701 24.870 -6.253 1.00 27.78 184 GLN A CA 1
ATOM 1230 C C . GLN A 1 184 ? 44.177 26.314 -6.289 1.00 27.35 184 GLN A C 1
ATOM 1231 O O . GLN A 1 184 ? 44.214 26.971 -7.318 1.00 26.87 184 GLN A O 1
ATOM 1237 N N . ASP A 1 185 ? 43.654 26.798 -5.169 1.00 27.16 185 ASP A N 1
ATOM 1238 C CA . ASP A 1 185 ? 43.196 28.162 -5.111 1.00 26.91 185 ASP A CA 1
ATOM 1239 C C . ASP A 1 185 ? 44.407 29.109 -5.237 1.00 26.54 185 ASP A C 1
ATOM 1240 O O . ASP A 1 185 ? 44.293 30.185 -5.820 1.00 24.54 185 ASP A O 1
ATOM 1245 N N . LEU A 1 186 ? 45.565 28.672 -4.723 1.00 26.20 186 LEU A N 1
ATOM 1246 C CA . LEU A 1 186 ? 46.803 29.457 -4.778 1.00 26.69 186 LEU A CA 1
ATOM 1247 C C . LEU A 1 186 ? 47.750 29.126 -5.962 1.00 27.10 186 LEU A C 1
ATOM 1248 O O . LEU A 1 186 ? 48.946 29.448 -5.905 1.00 27.15 186 LEU A O 1
ATOM 1253 N N . ASP A 1 187 ? 47.225 28.516 -7.035 1.00 27.46 187 ASP A N 1
ATOM 1254 C CA . ASP A 1 187 ? 48.040 28.108 -8.174 1.00 28.27 187 ASP A CA 1
ATOM 1255 C C . ASP A 1 187 ? 49.346 27.424 -7.764 1.00 27.86 187 ASP A C 1
ATOM 1256 O O . ASP A 1 187 ? 50.401 27.736 -8.328 1.00 27.70 187 ASP A O 1
ATOM 1261 N N . PHE A 1 188 ? 49.256 26.490 -6.806 1.00 27.09 188 PHE A N 1
ATOM 1262 C CA . PHE A 1 188 ? 50.408 25.834 -6.160 1.00 26.55 188 PHE A CA 1
ATOM 1263 C C . PHE A 1 188 ? 50.370 24.352 -6.497 1.00 26.65 188 PHE A C 1
ATOM 1264 O O . PHE A 1 188 ? 49.386 23.681 -6.173 1.00 26.72 188 PHE A O 1
ATOM 1272 N N . ASN A 1 189 ? 51.399 23.843 -7.170 1.00 26.63 189 ASN A N 1
ATOM 1273 C CA . ASN A 1 189 ? 51.460 22.406 -7.470 1.00 26.65 189 ASN A CA 1
ATOM 1274 C C . ASN A 1 189 ? 51.962 21.672 -6.235 1.00 26.29 189 ASN A C 1
ATOM 1275 O O . ASN A 1 189 ? 53.138 21.435 -6.098 1.00 26.36 189 ASN A O 1
ATOM 1280 N N . LEU A 1 190 ? 51.044 21.353 -5.332 1.00 26.44 190 LEU A N 1
ATOM 1281 C CA . LEU A 1 190 ? 51.364 20.741 -4.051 1.00 26.99 190 LEU A CA 1
ATOM 1282 C C . LEU A 1 190 ? 51.938 19.342 -4.255 1.00 26.40 190 LEU A C 1
ATOM 1283 O O . LEU A 1 190 ? 52.935 18.992 -3.644 1.00 26.15 190 LEU A O 1
ATOM 1288 N N . VAL A 1 191 ? 51.261 18.538 -5.085 1.00 26.89 191 VAL A N 1
ATOM 1289 C CA . VAL A 1 191 ? 51.672 17.155 -5.354 1.00 26.36 191 VAL A CA 1
ATOM 1290 C C . VAL A 1 191 ? 53.091 17.169 -5.918 1.00 25.57 191 VAL A C 1
ATOM 1291 O O . VAL A 1 191 ? 53.977 16.498 -5.435 1.00 25.12 191 VAL A O 1
ATOM 1295 N N . GLY A 1 192 ? 53.317 17.998 -6.910 1.00 26.06 192 GLY A N 1
ATOM 1296 C CA . GLY A 1 192 ? 54.648 18.130 -7.478 1.00 26.33 192 GLY A CA 1
ATOM 1297 C C . GLY A 1 192 ? 55.666 18.454 -6.393 1.00 26.18 192 GLY A C 1
ATOM 1298 O O . GLY A 1 192 ? 56.684 17.791 -6.281 1.00 25.61 192 GLY A O 1
ATOM 1299 N N . TYR A 1 193 ? 55.370 19.465 -5.582 1.00 25.65 193 TYR A N 1
ATOM 1300 C CA . TYR A 1 193 ? 56.308 19.938 -4.581 1.00 25.41 193 TYR A CA 1
ATOM 1301 C C . TYR A 1 193 ? 56.542 18.858 -3.545 1.00 24.87 193 TYR A C 1
ATOM 1302 O O . TYR A 1 193 ? 57.673 18.642 -3.068 1.00 24.06 193 TYR A O 1
ATOM 1311 N N . TYR A 1 194 ? 55.470 18.159 -3.201 1.00 24.38 194 TYR A N 1
ATOM 1312 C CA . TYR A 1 194 ? 55.580 17.108 -2.220 1.00 25.05 194 TYR A CA 1
ATOM 1313 C C . TYR A 1 194 ? 56.543 16.007 -2.707 1.00 25.31 194 TYR A C 1
ATOM 1314 O O . TYR A 1 194 ? 57.372 15.514 -1.952 1.00 24.73 194 TYR A O 1
ATOM 1323 N N . VAL A 1 195 ? 56.432 15.662 -3.985 1.00 25.59 195 VAL A N 1
ATOM 1324 C CA . VAL A 1 195 ? 57.277 14.644 -4.580 1.00 25.72 195 VAL A CA 1
ATOM 1325 C C . VAL A 1 195 ? 58.739 15.086 -4.611 1.00 25.11 195 VAL A C 1
ATOM 1326 O O . VAL A 1 195 ? 59.602 14.334 -4.206 1.00 24.45 195 VAL A O 1
ATOM 1330 N N . ALA A 1 196 ? 58.995 16.299 -5.079 1.00 24.47 196 ALA A N 1
ATOM 1331 C CA . ALA A 1 196 ? 60.318 16.867 -5.074 1.00 24.86 196 ALA A CA 1
ATOM 1332 C C . ALA A 1 196 ? 60.925 16.775 -3.674 1.00 25.60 196 ALA A C 1
ATOM 1333 O O . ALA A 1 196 ? 62.088 16.397 -3.503 1.00 25.22 196 ALA A O 1
ATOM 1335 N N . LYS A 1 197 ? 60.108 17.115 -2.678 1.00 25.97 197 LYS A N 1
ATOM 1336 C CA . LYS A 1 197 ? 60.546 17.222 -1.309 1.00 26.33 197 LYS A CA 1
ATOM 1337 C C . LYS A 1 197 ? 60.810 15.806 -0.762 1.00 25.27 197 LYS A C 1
ATOM 1338 O O . LYS A 1 197 ? 61.845 15.581 -0.115 1.00 24.77 197 LYS A O 1
ATOM 1344 N N . TYR A 1 198 ? 59.891 14.874 -1.043 1.00 23.72 198 TYR A N 1
ATOM 1345 C CA . TYR A 1 198 ? 60.076 13.441 -0.745 1.00 23.09 198 TYR A CA 1
ATOM 1346 C C . TYR A 1 198 ? 61.475 13.010 -1.176 1.00 23.03 198 TYR A C 1
ATOM 1347 O O . TYR A 1 198 ? 62.188 12.391 -0.393 1.00 22.29 198 TYR A O 1
ATOM 1356 N N . THR A 1 199 ? 61.869 13.365 -2.405 1.00 23.10 199 THR A N 1
ATOM 1357 C CA . THR A 1 199 ? 63.097 12.861 -2.939 1.00 23.90 199 THR A CA 1
ATOM 1358 C C . THR A 1 199 ? 64.339 13.570 -2.482 1.00 23.99 199 THR A C 1
ATOM 1359 O O . THR A 1 199 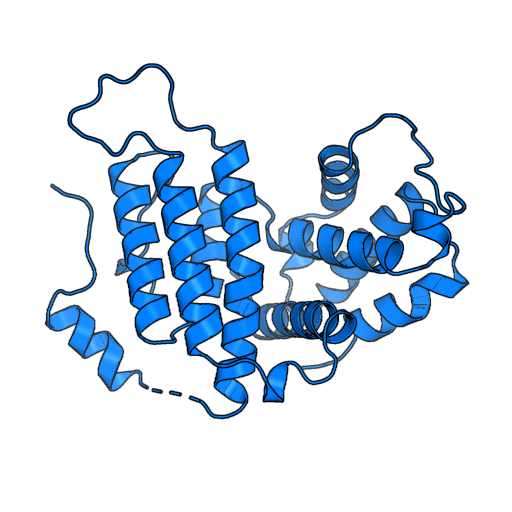? 65.371 12.948 -2.379 1.00 23.45 199 THR A O 1
ATOM 1363 N N . LEU A 1 200 ? 64.244 14.846 -2.122 1.00 25.71 200 LEU A N 1
ATOM 1364 C CA . LEU A 1 200 ? 65.382 15.530 -1.518 1.00 25.36 200 LEU A CA 1
ATOM 1365 C C . LEU A 1 200 ? 65.696 14.848 -0.199 1.00 25.06 200 LEU A C 1
ATOM 1366 O O . LEU A 1 200 ? 66.853 14.601 0.117 1.00 24.94 200 LEU A O 1
ATOM 1371 N N . ASN A 1 201 ? 64.665 14.517 0.564 1.00 24.53 201 ASN A N 1
ATOM 1372 C CA . ASN A 1 201 ? 64.894 13.770 1.795 1.00 24.60 201 ASN A CA 1
ATOM 1373 C C . ASN A 1 201 ? 65.553 12.387 1.642 1.00 24.42 201 ASN A C 1
ATOM 1374 O O . ASN A 1 201 ? 66.339 11.975 2.488 1.00 23.71 201 ASN A O 1
ATOM 1379 N N . GLN A 1 202 ? 65.328 11.706 0.521 1.00 24.22 202 GLN A N 1
ATOM 1380 C CA . GLN A 1 202 ? 65.998 10.420 0.306 1.00 23.60 202 GLN A CA 1
ATOM 1381 C C . GLN A 1 202 ? 67.484 10.675 0.166 1.00 23.32 202 GLN A C 1
ATOM 1382 O O . GLN A 1 202 ? 68.297 9.891 0.596 1.00 22.78 202 GLN A O 1
ATOM 1388 N N . ILE A 1 203 ? 67.837 11.773 -0.482 1.00 24.38 203 ILE A N 1
ATOM 1389 C CA . ILE A 1 203 ? 69.259 12.132 -0.631 1.00 24.51 203 ILE A CA 1
ATOM 1390 C C . ILE A 1 203 ? 69.858 12.484 0.733 1.00 24.26 203 ILE A C 1
ATOM 1391 O O . ILE A 1 203 ? 70.938 12.018 1.086 1.00 23.51 203 ILE A O 1
ATOM 1396 N N . ARG A 1 204 ? 69.129 13.279 1.498 1.00 24.74 204 ARG A N 1
ATOM 1397 C CA . ARG A 1 204 ? 69.602 13.717 2.803 1.00 26.65 204 ARG A CA 1
ATOM 1398 C C . ARG A 1 204 ? 69.637 12.632 3.831 1.00 27.21 204 ARG A C 1
ATOM 1399 O O . ARG A 1 204 ? 70.252 12.850 4.870 1.00 26.97 204 ARG A O 1
ATOM 1407 N N . GLN A 1 205 ? 68.954 11.505 3.564 1.00 28.25 205 GLN A N 1
ATOM 1408 C CA . GLN A 1 205 ? 69.010 10.317 4.435 1.00 29.58 205 GLN A CA 1
ATOM 1409 C C . GLN A 1 205 ? 70.343 9.602 4.368 1.00 30.22 205 GLN A C 1
ATOM 1410 O O . GLN A 1 205 ? 70.739 8.948 5.320 1.00 31.33 205 GLN A O 1
ATOM 1416 N N . LEU A 1 206 ? 71.015 9.689 3.232 1.00 31.20 206 LEU A N 1
ATOM 1417 C CA . LEU A 1 206 ? 72.315 9.030 3.065 1.00 31.96 206 LEU A CA 1
ATOM 1418 C C . LEU A 1 206 ? 73.476 9.742 3.747 1.00 32.22 206 LEU A C 1
ATOM 1419 O O . LEU A 1 206 ? 73.471 10.952 3.909 1.00 31.92 206 LEU A O 1
ATOM 1424 N N . LYS A 1 207 ? 74.483 8.983 4.157 1.00 33.19 207 LYS A N 1
ATOM 1425 C CA . LYS A 1 207 ? 75.598 9.586 4.889 1.00 33.79 207 LYS A CA 1
ATOM 1426 C C . LYS A 1 207 ? 76.381 10.529 3.956 1.00 32.86 207 LYS A C 1
ATOM 1427 O O . LYS A 1 207 ? 76.817 11.606 4.388 1.00 33.26 207 LYS A O 1
ATOM 1433 N N . GLY A 1 208 ? 76.517 10.120 2.694 1.00 31.19 208 GLY A N 1
ATOM 1434 C CA . GLY A 1 208 ? 77.096 10.933 1.646 1.00 30.55 208 GLY A CA 1
ATOM 1435 C C . GLY A 1 208 ? 76.620 12.375 1.627 1.00 30.16 208 GLY A C 1
ATOM 1436 O O . GLY A 1 208 ? 77.403 13.269 1.330 1.00 30.04 208 GLY A O 1
ATOM 1437 N N . TYR A 1 209 ? 75.355 12.631 1.964 1.00 29.69 209 TYR A N 1
ATOM 1438 C CA . TYR A 1 209 ? 74.862 13.992 1.940 1.00 28.69 209 TYR A CA 1
ATOM 1439 C C . TYR A 1 209 ? 75.530 14.808 3.043 1.00 29.50 209 TYR A C 1
ATOM 1440 O O . TYR A 1 209 ? 76.064 15.883 2.782 1.00 29.43 209 TYR A O 1
ATOM 1449 N N . LYS A 1 210 ? 75.538 14.303 4.266 1.00 30.08 210 LYS A N 1
ATOM 1450 C CA . LYS A 1 210 ? 76.171 15.061 5.365 1.00 30.53 210 LYS A CA 1
ATOM 1451 C C . LYS A 1 210 ? 77.672 15.157 5.215 1.00 29.32 210 LYS A C 1
ATOM 1452 O O . LYS A 1 210 ? 78.258 16.134 5.673 1.00 29.39 210 LYS A O 1
ATOM 1458 N N . GLU A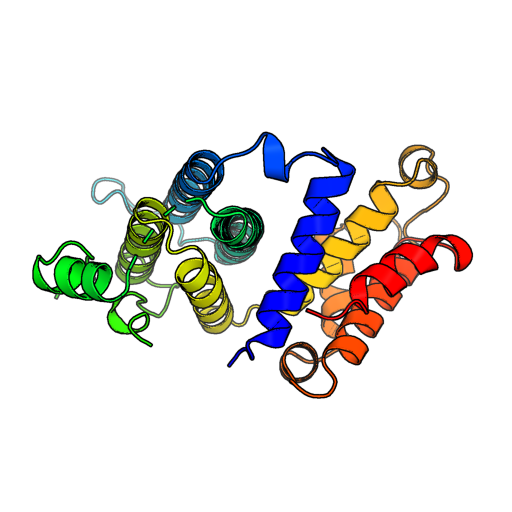 1 211 ? 78.273 14.138 4.588 1.00 28.30 211 GLU A N 1
ATOM 1459 C CA . GLU A 1 211 ? 79.702 14.069 4.364 1.00 27.61 211 GLU A CA 1
ATOM 1460 C C . GLU A 1 211 ? 80.159 15.046 3.257 1.00 26.59 211 GLU A C 1
ATOM 1461 O O . GLU A 1 211 ? 81.350 15.226 3.045 1.00 25.02 211 GLU A O 1
ATOM 1467 N N . GLY A 1 212 ? 79.201 15.616 2.518 1.00 26.01 212 GLY A N 1
ATOM 1468 C CA . GLY A 1 212 ? 79.483 16.541 1.437 1.00 25.80 212 GLY A CA 1
ATOM 1469 C C . GLY A 1 212 ? 79.907 15.872 0.129 1.00 25.56 212 GLY A C 1
ATOM 1470 O O . GLY A 1 212 ? 80.525 16.509 -0.719 1.00 25.95 212 GLY A O 1
ATOM 1471 N N . VAL A 1 213 ? 79.597 14.586 -0.037 1.00 25.23 213 VAL A N 1
ATOM 1472 C CA . VAL A 1 213 ? 79.965 13.853 -1.260 1.00 25.04 213 VAL A CA 1
ATOM 1473 C C . VAL A 1 213 ? 78.970 14.144 -2.376 1.00 24.73 213 VAL A C 1
ATOM 1474 O O . VAL A 1 213 ? 79.344 14.273 -3.528 1.00 24.30 213 VAL A O 1
ATOM 1478 N N . TYR A 1 214 ? 77.717 14.289 -2.000 1.00 24.72 214 TYR A N 1
ATOM 1479 C CA . TYR A 1 214 ? 76.671 14.632 -2.921 1.00 25.87 214 TYR A CA 1
ATOM 1480 C C . TYR A 1 214 ? 76.393 16.116 -2.867 1.00 26.29 214 TYR A C 1
ATOM 1481 O O . TYR A 1 214 ? 75.839 16.609 -1.906 1.00 24.69 214 TYR A O 1
ATOM 1490 N N . VAL A 1 215 ? 76.791 16.828 -3.913 1.00 28.24 215 VAL A N 1
ATOM 1491 C CA . VAL A 1 215 ? 76.622 18.285 -3.937 1.00 29.52 215 VAL A CA 1
ATOM 1492 C C . VAL A 1 215 ? 75.747 18.780 -5.088 1.00 30.04 215 VAL A C 1
ATOM 1493 O O . VAL A 1 215 ? 75.690 18.147 -6.181 1.00 29.06 215 VAL A O 1
ATOM 1497 N N . LYS A 1 216 ? 75.108 19.930 -4.840 1.00 30.59 216 LYS A N 1
ATOM 1498 C CA . LYS A 1 216 ? 74.341 20.619 -5.874 1.00 31.77 216 LYS A CA 1
ATOM 1499 C C . LYS A 1 216 ? 75.277 20.882 -7.022 1.00 32.29 216 LYS A C 1
ATOM 1500 O O . LYS A 1 216 ? 76.348 21.427 -6.795 1.00 33.28 216 LYS A O 1
ATOM 1506 N N . VAL A 1 217 ? 74.909 20.486 -8.240 1.00 33.08 217 VAL A N 1
ATOM 1507 C CA . VAL A 1 217 ? 75.682 20.883 -9.425 1.00 33.87 217 VAL A CA 1
ATOM 1508 C C . VAL A 1 217 ? 75.739 22.418 -9.570 1.00 34.30 217 VAL A C 1
ATOM 1509 O O . VAL A 1 217 ? 76.727 22.964 -10.051 1.00 34.30 217 VAL A O 1
ATOM 1513 N N . ARG A 1 218 ? 74.677 23.093 -9.137 1.00 35.07 218 ARG A N 1
ATOM 1514 C CA . ARG A 1 218 ? 74.601 24.544 -9.162 1.00 35.76 218 ARG A CA 1
ATOM 1515 C C . ARG A 1 218 ? 74.697 25.097 -7.739 1.00 35.82 218 ARG A C 1
ATOM 1516 O O . ARG A 1 218 ? 73.713 25.171 -6.990 1.00 35.45 218 ARG A O 1
ATOM 1524 N N . GLU A 1 219 ? 75.925 25.476 -7.390 1.00 36.53 219 GLU A N 1
ATOM 1525 C CA . GLU A 1 219 ? 76.307 25.867 -6.043 1.00 37.08 219 GLU A CA 1
ATOM 1526 C C . GLU A 1 219 ? 75.725 27.213 -5.690 1.00 38.09 219 GLU A C 1
ATOM 1527 O O . GLU A 1 219 ? 75.722 28.123 -6.516 1.00 37.68 219 GLU A O 1
ATOM 1533 N N . GLY A 1 220 ? 75.219 27.324 -4.462 1.00 39.44 220 GLY A N 1
ATOM 1534 C CA . GLY A 1 220 ? 74.732 28.591 -3.944 1.00 40.71 220 GLY A CA 1
ATOM 1535 C C . GLY A 1 220 ? 73.228 28.681 -4.035 1.00 41.91 220 GLY A C 1
ATOM 1536 O O . GLY A 1 220 ? 72.574 29.199 -3.121 1.00 42.28 220 GLY A O 1
ATOM 1537 N N . VAL A 1 221 ? 72.667 28.161 -5.127 1.00 43.03 221 VAL A N 1
ATOM 1538 C CA . VAL A 1 221 ? 71.224 28.191 -5.318 1.00 43.61 221 VAL A CA 1
ATOM 1539 C C . VAL A 1 221 ? 70.583 27.508 -4.122 1.00 44.49 221 VAL A C 1
ATOM 1540 O O . VAL A 1 221 ? 71.009 26.427 -3.709 1.00 44.24 221 VAL A O 1
ATOM 1544 N N . GLU A 1 222 ? 69.576 28.155 -3.559 1.00 45.63 222 GLU A N 1
ATOM 1545 C CA . GLU A 1 222 ? 68.885 27.618 -2.420 1.00 47.08 222 GLU A CA 1
ATOM 1546 C C . GLU A 1 222 ? 68.117 26.352 -2.810 1.00 47.70 222 GLU A C 1
ATOM 1547 O O . GLU A 1 222 ? 67.829 26.108 -3.975 1.00 48.04 222 GLU A O 1
ATOM 1553 N N . ASP A 1 223 ? 67.781 25.563 -1.800 1.00 48.18 223 ASP A N 1
ATOM 1554 C CA . ASP A 1 223 ? 66.994 24.368 -1.959 1.00 48.25 223 ASP A CA 1
ATOM 1555 C C . ASP A 1 223 ? 65.605 24.633 -2.556 1.00 49.30 223 ASP A C 1
ATOM 1556 O O . ASP A 1 223 ? 65.288 24.075 -3.609 1.00 49.69 223 ASP A O 1
ATOM 1561 N N . ASN A 1 224 ? 64.785 25.448 -1.894 1.00 49.85 224 ASN A N 1
ATOM 1562 C CA . ASN A 1 224 ? 63.444 25.786 -2.404 1.00 50.63 224 ASN A CA 1
ATOM 1563 C C . ASN A 1 224 ? 63.390 26.179 -3.906 1.00 50.21 224 ASN A C 1
ATOM 1564 O O . ASN A 1 224 ? 62.395 25.906 -4.593 1.00 49.95 224 ASN A O 1
ATOM 1569 N N . GLU A 1 225 ? 64.466 26.781 -4.408 1.00 49.74 225 GLU A N 1
ATOM 1570 C CA . GLU A 1 225 ? 64.542 27.213 -5.803 1.00 49.44 225 GLU A CA 1
ATOM 1571 C C . GLU A 1 225 ? 64.966 26.112 -6.752 1.00 48.48 225 GLU A C 1
ATOM 1572 O O . GLU A 1 225 ? 64.606 26.150 -7.923 1.00 48.38 225 GLU A O 1
ATOM 1578 N N . LEU A 1 226 ? 65.774 25.167 -6.282 1.00 47.65 226 LEU A N 1
ATOM 1579 C CA . LEU A 1 226 ? 66.187 24.044 -7.137 1.00 47.20 226 LEU A CA 1
ATOM 1580 C C . LEU A 1 226 ? 65.027 23.082 -7.282 1.00 45.61 226 LEU A C 1
ATOM 1581 O O . LEU A 1 226 ? 64.804 22.570 -8.347 1.00 44.72 226 LEU A O 1
ATOM 1586 N N . LEU A 1 227 ? 64.289 22.891 -6.197 1.00 44.57 227 LEU A N 1
ATOM 1587 C CA . LEU A 1 227 ? 63.074 22.099 -6.183 1.00 44.10 227 LEU A CA 1
ATOM 1588 C C . LEU A 1 227 ? 61.997 22.658 -7.103 1.00 43.88 227 LEU A C 1
ATOM 1589 O O . LEU A 1 227 ? 61.312 21.898 -7.788 1.00 43.76 227 LEU A O 1
ATOM 1594 N N . HIS A 1 228 ? 61.821 23.978 -7.093 1.00 43.31 228 HIS A N 1
ATOM 1595 C CA . HIS A 1 228 ? 60.791 24.605 -7.911 1.00 42.55 228 HIS A CA 1
ATOM 1596 C C . HIS A 1 228 ? 61.121 24.424 -9.385 1.00 41.03 228 HIS A C 1
ATOM 1597 O O . HIS A 1 228 ? 60.231 24.193 -10.193 1.00 40.51 228 HIS A O 1
ATOM 1604 N N . GLU A 1 229 ? 62.404 24.498 -9.713 1.00 39.55 229 GLU A N 1
ATOM 1605 C CA . GLU A 1 229 ? 62.857 24.263 -11.075 1.00 38.96 229 GLU A CA 1
ATOM 1606 C C . GLU A 1 229 ? 62.705 22.811 -11.511 1.00 37.46 229 GLU A C 1
ATOM 1607 O O . GLU A 1 229 ? 62.625 22.537 -12.708 1.00 37.79 229 GLU A O 1
ATOM 1613 N N . CYS A 1 230 ? 62.691 21.911 -10.533 1.00 35.71 230 CYS A N 1
ATOM 1614 C CA . CYS A 1 230 ? 62.497 20.481 -10.714 1.00 34.56 230 CYS A CA 1
ATOM 1615 C C . CYS A 1 230 ? 61.021 20.130 -10.915 1.00 34.94 230 CYS A C 1
ATOM 1616 O O . CYS A 1 230 ? 60.678 19.325 -11.769 1.00 35.35 230 CYS A O 1
ATOM 1619 N N . VAL A 1 231 ? 60.160 20.762 -10.135 1.00 35.34 231 VAL A N 1
ATOM 1620 C CA . VAL A 1 231 ? 58.721 20.642 -10.283 1.00 35.79 231 VAL A CA 1
ATOM 1621 C C . VAL A 1 231 ? 58.203 21.259 -11.605 1.00 37.04 231 VAL A C 1
ATOM 1622 O O . VAL A 1 231 ? 57.203 20.776 -12.147 1.00 36.66 231 VAL A O 1
ATOM 1626 N N . GLN A 1 232 ? 58.887 22.308 -12.092 1.00 38.09 232 GLN A N 1
ATOM 1627 C CA . GLN A 1 232 ? 58.574 22.986 -13.363 1.00 39.40 232 GLN A CA 1
ATOM 1628 C C . GLN A 1 232 ? 58.628 22.074 -14.598 1.00 39.65 232 GLN A C 1
ATOM 1629 O O . GLN A 1 232 ? 57.935 22.338 -15.571 1.00 39.63 232 GLN A O 1
ATOM 1635 N N . SER A 1 233 ? 59.477 21.040 -14.555 1.00 40.33 233 SER A N 1
ATOM 1636 C CA . SER A 1 233 ? 59.709 20.123 -15.695 1.00 40.87 233 SER A CA 1
ATOM 1637 C C . SER A 1 233 ? 58.493 19.239 -16.078 1.00 40.70 233 SER A C 1
ATOM 1638 O O . SER A 1 233 ? 58.531 18.538 -17.108 1.00 40.26 233 SER A O 1
ATOM 1641 N N . VAL A 1 234 ? 57.458 19.242 -15.227 1.00 40.11 234 VAL A N 1
ATOM 1642 C CA . VAL A 1 234 ? 56.202 18.584 -15.532 1.00 40.00 234 VAL A CA 1
ATOM 1643 C C . VAL A 1 234 ? 55.032 19.467 -15.151 1.00 40.00 234 VAL A C 1
ATOM 1644 O O . VAL A 1 234 ? 55.172 20.407 -14.372 1.00 39.23 234 VAL A O 1
ATOM 1648 N N . SER A 1 235 ? 53.874 19.140 -15.727 1.00 40.27 235 SER A N 1
ATOM 1649 C CA . SER A 1 235 ? 52.634 19.898 -15.542 1.00 40.15 235 SER A CA 1
ATOM 1650 C C . SER A 1 235 ? 51.898 19.379 -14.339 1.00 40.31 235 SER A C 1
ATOM 1651 O O . SER A 1 235 ? 52.135 18.257 -13.905 1.00 40.51 235 SER A O 1
ATOM 1654 N N . VAL A 1 236 ? 50.994 20.201 -13.815 1.00 40.58 236 VAL A N 1
ATOM 1655 C CA . VAL A 1 236 ? 50.086 19.820 -12.738 1.00 40.52 236 VAL A CA 1
ATOM 1656 C C . VAL A 1 236 ? 49.225 18.650 -13.172 1.00 40.33 236 VAL A C 1
ATOM 1657 O O . VAL A 1 236 ? 48.912 17.770 -12.366 1.00 40.58 236 VAL A O 1
ATOM 1661 N N . GLU A 1 237 ? 48.815 18.684 -14.450 1.00 39.94 237 GLU A N 1
ATOM 1662 C CA . GLU A 1 237 ? 47.952 17.671 -15.053 1.00 39.15 237 GLU A CA 1
ATOM 1663 C C . GLU A 1 237 ? 48.683 16.338 -14.967 1.00 38.01 237 GLU A C 1
ATOM 1664 O O . GLU A 1 237 ? 48.110 15.340 -14.544 1.00 37.22 237 GLU A O 1
ATOM 1670 N N . ASP A 1 238 ? 49.959 16.360 -15.359 1.00 37.00 238 ASP A N 1
ATOM 1671 C CA . ASP A 1 238 ? 50.812 15.172 -15.390 1.00 36.25 238 ASP A CA 1
ATOM 1672 C C . ASP A 1 238 ? 50.923 14.492 -14.019 1.00 34.61 238 ASP A C 1
ATOM 1673 O O . ASP A 1 238 ? 50.932 13.272 -13.964 1.00 33.98 238 ASP A O 1
ATOM 1678 N N . VAL A 1 239 ? 50.987 15.255 -12.924 1.00 33.21 239 VAL A N 1
ATOM 1679 C CA . VAL A 1 239 ? 51.150 14.626 -11.603 1.00 32.50 239 VAL A CA 1
ATOM 1680 C C . VAL A 1 239 ? 49.863 14.141 -10.956 1.00 32.09 239 VAL A C 1
ATOM 1681 O O . VAL A 1 239 ? 49.922 13.547 -9.881 1.00 31.42 239 VAL A O 1
ATOM 1685 N N . LEU A 1 240 ? 48.725 14.382 -11.601 1.00 32.08 240 LEU A N 1
ATOM 1686 C CA . LEU A 1 240 ? 47.410 13.946 -11.092 1.00 32.79 240 LEU A CA 1
ATOM 1687 C C . LEU A 1 240 ? 46.734 12.877 -11.973 1.00 32.51 240 LEU A C 1
ATOM 1688 O O . LEU A 1 240 ? 45.759 12.256 -11.587 1.00 32.66 240 LEU A O 1
ATOM 1693 N N . ASN A 1 241 ? 47.274 12.650 -13.154 1.00 32.64 241 ASN A N 1
ATOM 1694 C CA . ASN A 1 241 ? 46.656 11.772 -14.114 1.00 32.47 241 ASN A CA 1
ATOM 1695 C C . ASN A 1 241 ? 46.552 10.361 -13.545 1.00 32.92 241 ASN A C 1
ATOM 1696 O O . ASN A 1 241 ? 47.570 9.791 -13.182 1.00 33.12 241 ASN A O 1
ATOM 1701 N N . GLU A 1 242 ? 45.346 9.791 -13.489 1.00 32.78 242 GLU A N 1
ATOM 1702 C CA . GLU A 1 242 ? 45.172 8.464 -12.897 1.00 33.06 242 GLU A CA 1
ATOM 1703 C C . GLU A 1 242 ? 46.017 7.387 -13.612 1.00 32.38 242 GLU A C 1
ATOM 1704 O O . GLU A 1 242 ? 46.513 6.452 -12.977 1.00 32.62 242 GLU A O 1
ATOM 1710 N N . GLY A 1 243 ? 46.194 7.534 -14.921 1.00 31.55 243 GLY A N 1
ATOM 1711 C CA . GLY A 1 243 ? 46.887 6.544 -15.717 1.00 30.81 243 GLY A CA 1
ATOM 1712 C C . GLY A 1 243 ? 48.392 6.536 -15.512 1.00 30.68 243 GLY A C 1
ATOM 1713 O O . GLY A 1 243 ? 48.988 5.457 -15.340 1.00 30.50 243 GLY A O 1
ATOM 1714 N N . THR A 1 244 ? 48.999 7.731 -15.498 1.00 29.47 244 THR A N 1
ATOM 1715 C CA . THR A 1 244 ? 50.445 7.892 -15.749 1.00 28.25 244 THR A CA 1
ATOM 1716 C C . THR A 1 244 ? 51.148 8.877 -14.807 1.00 27.28 244 THR A C 1
ATOM 1717 O O . THR A 1 244 ? 52.254 9.360 -15.093 1.00 27.17 244 THR A O 1
ATOM 1721 N N . TYR A 1 245 ? 50.506 9.196 -13.689 1.00 25.47 245 TYR A N 1
ATOM 1722 C CA . TYR A 1 245 ? 51.129 10.046 -12.678 1.00 24.02 245 TYR A CA 1
ATOM 1723 C C . TYR A 1 245 ? 52.478 9.526 -12.206 1.00 23.56 245 TYR A C 1
ATOM 1724 O O . TYR A 1 245 ? 53.341 10.314 -11.895 1.00 22.42 245 TYR A O 1
ATOM 1733 N N . LEU A 1 246 ? 52.635 8.205 -12.149 1.00 23.18 246 LEU A N 1
ATOM 1734 C CA . LEU A 1 246 ? 53.844 7.620 -11.620 1.00 24.03 246 LEU A CA 1
ATOM 1735 C C . LEU A 1 246 ? 55.022 7.979 -12.495 1.00 23.75 246 LEU A C 1
ATOM 1736 O O . LEU A 1 246 ? 56.092 8.232 -11.957 1.00 23.67 246 LEU A O 1
ATOM 1741 N N . LYS A 1 247 ? 54.800 8.075 -13.807 1.00 23.39 247 LYS A N 1
ATOM 1742 C CA . LYS A 1 247 ? 55.801 8.575 -14.748 1.00 23.80 247 LYS A CA 1
ATOM 1743 C C . LYS A 1 247 ? 56.283 9.978 -14.437 1.00 23.02 247 LYS A C 1
ATOM 1744 O O . LYS A 1 247 ? 57.469 10.237 -14.455 1.00 22.63 247 LYS A O 1
ATOM 1750 N N . ALA A 1 248 ? 55.334 10.870 -14.207 1.00 22.63 248 ALA A N 1
ATOM 1751 C CA . ALA A 1 248 ? 55.592 12.261 -13.928 1.00 23.49 248 ALA A CA 1
ATOM 1752 C C . ALA A 1 248 ? 56.288 12.457 -12.583 1.00 23.65 248 ALA A C 1
ATOM 1753 O O . ALA A 1 248 ? 57.142 13.292 -12.482 1.00 24.25 248 ALA A O 1
ATOM 1755 N N . TRP A 1 249 ? 55.919 11.672 -11.578 1.00 23.56 249 TRP A N 1
ATOM 1756 C CA . TRP A 1 249 ? 56.573 11.671 -10.277 1.00 23.90 249 TRP A CA 1
ATOM 1757 C C . TRP A 1 249 ? 58.020 11.209 -10.423 1.00 24.38 249 TRP A C 1
ATOM 1758 O O . TRP A 1 249 ? 58.924 11.780 -9.842 1.00 23.32 249 TRP A O 1
ATOM 1769 N N . GLU A 1 250 ? 58.229 10.174 -11.215 1.00 25.13 250 GLU A N 1
ATOM 1770 C CA . GLU A 1 250 ? 59.557 9.675 -11.401 1.00 26.59 250 GLU A CA 1
ATOM 1771 C C . GLU A 1 250 ? 60.408 10.735 -12.160 1.00 27.04 250 GLU A C 1
ATOM 1772 O O . GLU A 1 250 ? 61.613 10.831 -11.950 1.00 26.97 250 GLU A O 1
ATOM 1778 N N . LYS A 1 251 ? 59.787 11.523 -13.031 1.00 27.16 251 LYS A N 1
ATOM 1779 C CA . LYS A 1 251 ? 60.508 12.582 -13.728 1.00 27.81 251 LYS A CA 1
ATOM 1780 C C . LYS A 1 251 ? 60.904 13.710 -12.760 1.00 26.90 251 LYS A C 1
ATOM 1781 O O . LYS A 1 251 ? 61.996 14.265 -12.871 1.00 27.14 251 LYS A O 1
ATOM 1787 N N . ILE A 1 252 ? 60.019 14.049 -11.838 1.00 25.05 252 ILE A N 1
ATOM 1788 C CA . ILE A 1 252 ? 60.337 14.993 -10.786 1.00 25.29 252 ILE A CA 1
ATOM 1789 C C . ILE A 1 252 ? 61.491 14.458 -9.931 1.00 24.84 252 ILE A C 1
ATOM 1790 O O . ILE A 1 252 ? 62.432 15.170 -9.670 1.00 25.04 252 ILE A O 1
ATOM 1795 N N . ALA A 1 253 ? 61.442 13.186 -9.563 1.00 24.27 253 ALA A N 1
ATOM 1796 C CA . ALA A 1 253 ? 62.418 12.598 -8.670 1.00 24.11 253 ALA A CA 1
ATOM 1797 C C . ALA A 1 253 ? 63.776 12.541 -9.341 1.00 24.35 253 ALA A C 1
ATOM 1798 O O . ALA A 1 253 ? 64.818 12.789 -8.729 1.00 24.50 253 ALA A O 1
ATOM 1800 N N . CYS A 1 254 ? 63.756 12.185 -10.606 1.00 24.05 254 CYS A N 1
ATOM 1801 C CA . CYS A 1 254 ? 64.974 12.092 -11.400 1.00 23.88 254 CYS A CA 1
ATOM 1802 C C . CYS A 1 254 ? 65.654 13.473 -11.533 1.00 23.91 254 CYS A C 1
ATOM 1803 O O . CYS A 1 254 ? 66.871 13.558 -11.547 1.00 24.11 254 CYS A O 1
ATOM 1806 N N . SER A 1 255 ? 64.846 14.529 -11.621 1.00 23.87 255 SER A N 1
ATOM 1807 C CA . SER A 1 255 ? 65.319 15.911 -11.701 1.00 23.53 255 SER A CA 1
ATOM 1808 C C . SER A 1 255 ? 66.010 16.310 -10.428 1.00 22.66 255 SER A C 1
ATOM 1809 O O . SER A 1 255 ? 67.089 16.853 -10.467 1.00 23.25 255 SER A O 1
ATOM 1812 N N . VAL A 1 256 ? 65.339 16.093 -9.308 1.00 22.04 256 VAL A N 1
ATOM 1813 C CA . VAL A 1 256 ? 65.891 16.399 -7.995 1.00 21.59 256 VAL A CA 1
ATOM 1814 C C . VAL A 1 256 ? 67.194 15.652 -7.796 1.00 21.68 256 VAL A C 1
ATOM 1815 O O . VAL A 1 256 ? 68.197 16.240 -7.419 1.00 21.06 256 VAL A O 1
ATOM 1819 N N . PHE A 1 257 ? 67.193 14.358 -8.089 1.00 21.50 257 PHE A N 1
ATOM 1820 C CA . PHE A 1 257 ? 68.393 13.570 -7.943 1.00 21.44 257 PHE A CA 1
ATOM 1821 C C . PHE A 1 257 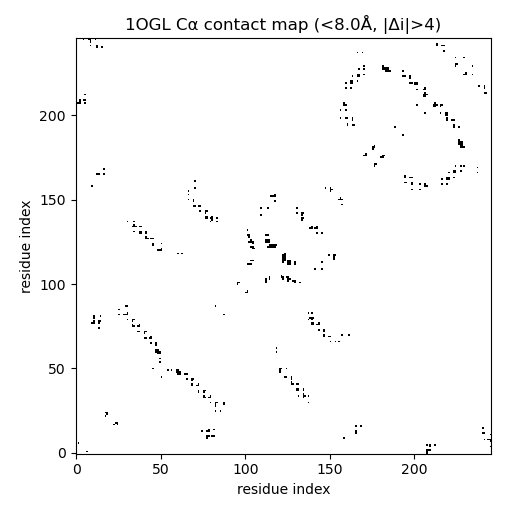? 69.527 14.118 -8.782 1.00 22.75 257 PHE A C 1
ATOM 1822 O O . PHE A 1 257 ? 70.693 14.073 -8.363 1.00 23.75 257 PHE A O 1
ATOM 1830 N N . ASP A 1 258 ? 69.218 14.564 -10.000 1.00 23.42 258 ASP A N 1
ATOM 1831 C CA . ASP A 1 258 ? 70.245 15.061 -10.931 1.00 23.85 258 ASP A CA 1
ATOM 1832 C C . ASP A 1 258 ? 70.845 16.349 -10.361 1.00 23.90 258 ASP A C 1
ATOM 1833 O O . ASP A 1 258 ? 72.058 16.547 -10.383 1.00 23.82 258 ASP A O 1
ATOM 1838 N N . ALA A 1 259 ? 69.963 17.204 -9.863 1.00 23.75 259 ALA A N 1
ATOM 1839 C CA . ALA A 1 259 ? 70.329 18.527 -9.397 1.00 24.79 259 ALA A CA 1
ATOM 1840 C C . ALA A 1 259 ? 71.154 18.500 -8.098 1.00 26.21 259 ALA A C 1
ATOM 1841 O O . ALA A 1 259 ? 71.977 19.401 -7.853 1.00 25.73 259 ALA A O 1
ATOM 1843 N N . PHE A 1 260 ? 70.960 17.445 -7.302 1.00 28.18 260 PHE A N 1
ATOM 1844 C CA . PHE A 1 260 ? 71.522 17.360 -5.956 1.00 29.47 260 PHE A CA 1
ATOM 1845 C C . PHE A 1 260 ? 72.640 16.335 -5.870 1.00 30.18 260 PHE A C 1
ATOM 1846 O O . PHE A 1 260 ? 73.110 16.055 -4.768 1.00 31.54 260 PHE A O 1
ATOM 1854 N N . GLY A 1 261 ? 73.070 15.806 -6.988 1.00 30.70 261 GLY A N 1
ATOM 1855 C CA . GLY A 1 261 ? 74.232 14.928 -7.019 1.00 31.16 261 GLY A CA 1
ATOM 1856 C C . GLY A 1 261 ? 74.029 13.507 -6.515 1.00 32.60 261 GLY A C 1
ATOM 1857 O O . GLY A 1 261 ? 74.973 12.899 -6.012 1.00 33.08 261 GLY A O 1
ATOM 1858 N N . MET A 1 262 ? 72.841 12.897 -6.625 1.00 33.46 262 MET A N 1
ATOM 1859 C CA . MET A 1 262 ? 72.671 11.490 -6.200 1.00 33.96 262 MET A CA 1
ATOM 1860 C C . MET A 1 262 ? 73.073 10.658 -7.392 1.00 34.81 262 MET A C 1
ATOM 1861 O O . MET A 1 262 ? 72.503 10.823 -8.467 1.00 35.11 262 MET A O 1
ATOM 1866 N N . PRO A 1 263 ? 74.055 9.746 -7.213 1.00 35.59 263 PRO A N 1
ATOM 1867 C CA . PRO A 1 263 ? 74.426 8.820 -8.289 1.00 35.82 263 PRO A CA 1
ATOM 1868 C C . PRO A 1 263 ? 73.373 7.716 -8.434 1.00 36.22 263 PRO A C 1
ATOM 1869 O O . PRO A 1 263 ? 72.561 7.453 -7.533 1.00 35.79 263 PRO A O 1
ATOM 1873 N N . GLU A 1 264 ? 73.420 7.074 -9.591 1.00 37.29 264 GLU A N 1
ATOM 1874 C CA . GLU A 1 264 ? 72.410 6.128 -10.051 1.00 37.75 264 GLU A CA 1
ATOM 1875 C C . GLU A 1 264 ? 72.080 5.017 -9.050 1.00 37.55 264 GLU A C 1
ATOM 1876 O O . GLU A 1 264 ? 70.914 4.733 -8.810 1.00 37.31 264 GLU A O 1
ATOM 1882 N N . GLU A 1 265 ? 73.100 4.405 -8.464 1.00 37.79 265 GLU A N 1
ATOM 1883 C CA . GLU A 1 265 ? 72.885 3.227 -7.645 1.00 38.68 265 GLU A CA 1
ATOM 1884 C C . GLU A 1 265 ? 72.026 3.546 -6.435 1.00 38.33 265 GLU A C 1
ATOM 1885 O O . GLU A 1 265 ? 71.228 2.715 -6.007 1.00 38.30 265 GLU A O 1
ATOM 1891 N N . GLU A 1 266 ? 72.170 4.758 -5.901 1.00 37.75 266 GLU A N 1
ATOM 1892 C CA . GLU A 1 266 ? 71.522 5.120 -4.655 1.00 37.50 266 GLU A CA 1
ATOM 1893 C C . GLU A 1 266 ? 70.091 5.601 -4.864 1.00 36.00 266 GLU A C 1
ATOM 1894 O O . GLU A 1 266 ? 69.428 5.952 -3.897 1.00 35.55 266 GLU A O 1
ATOM 1900 N N . ARG A 1 267 ? 69.617 5.611 -6.107 1.00 34.43 267 ARG A N 1
ATOM 1901 C CA . ARG A 1 267 ? 68.272 6.092 -6.426 1.00 33.40 267 ARG A CA 1
ATOM 1902 C C . ARG A 1 267 ? 67.206 4.979 -6.488 1.00 32.43 267 ARG A C 1
ATOM 1903 O O . ARG A 1 267 ? 66.006 5.270 -6.442 1.00 31.93 267 ARG A O 1
ATOM 1911 N N . ARG A 1 268 ? 67.647 3.732 -6.602 1.00 31.55 268 ARG A N 1
ATOM 1912 C CA . ARG A 1 268 ? 66.769 2.585 -6.845 1.00 31.48 268 ARG A CA 1
ATOM 1913 C C . ARG A 1 268 ? 65.737 2.378 -5.744 1.00 30.20 268 ARG A C 1
ATOM 1914 O O . ARG A 1 268 ? 64.614 2.105 -6.051 1.00 29.09 268 ARG A O 1
ATOM 1922 N N . HIS A 1 269 ? 66.113 2.518 -4.479 1.00 29.77 269 HIS A N 1
ATOM 1923 C CA . HIS A 1 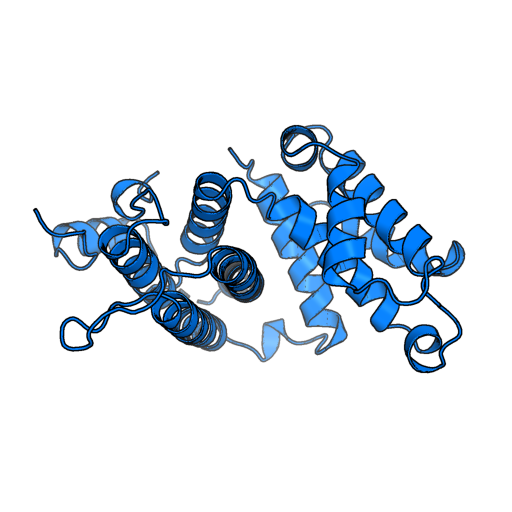269 ? 65.171 2.250 -3.377 1.00 30.40 269 HIS A CA 1
ATOM 1924 C C . HIS A 1 269 ? 64.057 3.275 -3.308 1.00 28.75 269 HIS A C 1
ATOM 1925 O O . HIS A 1 269 ? 62.931 2.932 -2.966 1.00 28.36 269 HIS A O 1
ATOM 1932 N N . ALA A 1 270 ? 64.368 4.515 -3.671 1.00 27.45 270 ALA A N 1
ATOM 1933 C CA . ALA A 1 270 ? 63.372 5.573 -3.735 1.00 26.57 270 ALA A CA 1
ATOM 1934 C C . ALA A 1 270 ? 62.467 5.351 -4.947 1.00 25.78 270 ALA A C 1
ATOM 1935 O O . ALA A 1 270 ? 61.273 5.509 -4.832 1.00 26.22 270 ALA A O 1
ATOM 1937 N N . TYR A 1 271 ? 63.023 4.965 -6.081 1.00 24.32 271 TYR A N 1
ATOM 1938 C CA . TYR A 1 271 ? 62.205 4.671 -7.228 1.00 23.97 271 TYR A CA 1
ATOM 1939 C C . TYR A 1 271 ? 61.257 3.474 -6.979 1.00 24.35 271 TYR A C 1
ATOM 1940 O O . TYR A 1 271 ? 60.098 3.532 -7.340 1.00 25.25 271 TYR A O 1
ATOM 1949 N N . ASP A 1 272 ? 61.755 2.388 -6.384 1.00 23.47 272 ASP A N 1
ATOM 1950 C CA . ASP A 1 272 ? 60.947 1.233 -6.058 1.00 22.06 272 ASP A CA 1
ATOM 1951 C C . ASP A 1 272 ? 59.827 1.603 -5.080 1.00 22.87 272 ASP A C 1
ATOM 1952 O O . ASP A 1 272 ? 58.702 1.075 -5.208 1.00 22.87 272 ASP A O 1
ATOM 1957 N N . TRP A 1 273 ? 60.126 2.489 -4.128 1.00 22.01 273 TRP A N 1
ATOM 1958 C CA . TRP A 1 273 ? 59.151 2.895 -3.137 1.00 24.00 273 TRP A CA 1
ATOM 1959 C C . TRP A 1 273 ? 58.032 3.694 -3.795 1.00 24.84 273 TRP A C 1
ATOM 1960 O O . TRP A 1 273 ? 56.866 3.421 -3.594 1.00 24.55 273 TRP A O 1
ATOM 1971 N N . LEU A 1 274 ? 58.431 4.675 -4.580 1.00 26.49 274 LEU A N 1
ATOM 1972 C CA . LEU A 1 274 ? 57.559 5.405 -5.511 1.00 28.14 274 LEU A CA 1
ATOM 1973 C C . LEU A 1 274 ? 56.600 4.552 -6.284 1.00 27.74 274 LEU A C 1
ATOM 1974 O O . LEU A 1 274 ? 55.422 4.887 -6.363 1.00 28.05 274 LEU A O 1
ATOM 1979 N N . LYS A 1 275 ? 57.115 3.485 -6.879 1.00 26.87 275 LYS A N 1
ATOM 1980 C CA . LYS A 1 275 ? 56.34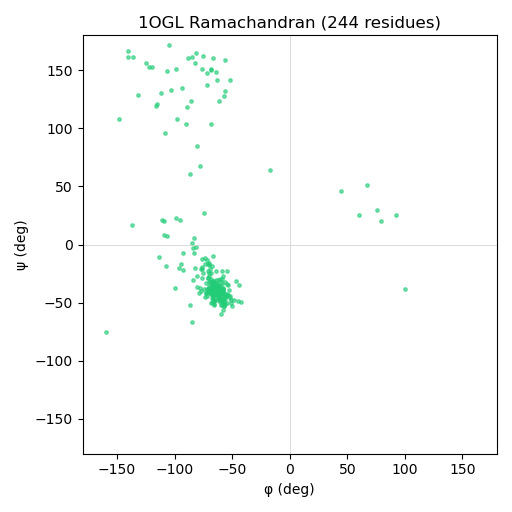5 2.687 -7.786 1.00 27.60 275 LYS A CA 1
ATOM 1981 C C . LYS A 1 275 ? 55.406 1.660 -7.107 1.00 27.43 275 LYS A C 1
ATOM 1982 O O . LYS A 1 275 ? 54.710 0.940 -7.811 1.00 26.28 275 LYS A O 1
ATOM 1988 N N . SER A 1 276 ? 55.408 1.556 -5.779 1.00 28.26 276 SER A N 1
ATOM 1989 C CA . SER A 1 276 ? 54.561 0.578 -5.097 1.00 30.43 276 SER A CA 1
ATOM 1990 C C . SER A 1 276 ? 53.080 0.849 -5.324 1.00 31.92 276 SER A C 1
ATOM 1991 O O . SER A 1 276 ? 52.662 2.007 -5.303 1.00 31.47 276 SER A O 1
ATOM 1994 N N . ALA A 1 277 ? 52.307 -0.232 -5.489 1.00 33.80 277 ALA A N 1
ATOM 1995 C CA . ALA A 1 277 ? 50.852 -0.169 -5.525 1.00 36.14 277 ALA A CA 1
ATOM 1996 C C . ALA A 1 277 ? 50.200 0.127 -4.159 1.00 38.38 277 ALA A C 1
ATOM 1997 O O . ALA A 1 277 ? 50.719 -0.259 -3.099 1.00 39.42 277 ALA A O 1
ATOM 1999 N N . ALA A 1 278 ? 49.059 0.827 -4.196 1.00 40.39 278 ALA A N 1
ATOM 2000 C CA . ALA A 1 278 ? 48.119 0.908 -3.039 1.00 41.11 278 ALA A CA 1
ATOM 2001 C C . ALA A 1 278 ? 46.643 0.865 -3.500 1.00 41.43 278 ALA A C 1
ATOM 2002 O O . ALA A 1 278 ? 46.174 -0.133 -4.125 1.00 41.68 278 ALA A O 1
#

Sequence (246 aa):
RVPARVLNSLAHLQDGLNIFMDPDWRQIRHVDDWALAITMESAELIDSYPWKWWKNVKAQTDMHNVRIEIADILHFSLSGEIQKRTQDDDVALKSLKEMGFFCRPPADELLELMFFPLTEVASAVATFRNIIQLASIYRFDLITKGLLLAAQDLDFNLVGYYVAKYTLNQIRQLKGYKEGVYVKVREGVEDNELLHECVQSVSVEDVLNEGTYLKAWEKIACSVFDAFGMPEEERRHAYDWLKSAA

Organism: Trypanosoma cruzi (NCBI:txid5693)

CATH classification: 1.20.1680.10 (+1 more: 1.20.1670.10)

Secondary structure (DSSP, 8-state):
---HHHHHHHHHHHHHHHHHH-TTHHHH--HHHHHHHHHHHHHHHHHTS---TTS---S---HHHHHHHHHHHHHHHHHHHHHHHTT--HHHHHHHHHHT-S-------STTT--S-TTSHHHHHHHHHHHHHHHHTT-HHHHHHHHHHHHHHTT--HHHHHHHHHHHHHHHHSHHHHTT-S--SSTT--HHHHHHHHHTTS-TTTTT-TTTHHHHHHHHHHHHHHHTT--GGGGHHHHHHHT---

Radius of gyration: 18.81 Å; Cα contacts (8 Å, |Δi|>4): 281; chains: 1; bounding box: 56×48×34 Å